Protein AF-A0AAW2UDX7-F1 (afdb_monomer_lite)

Sequence (315 aa):
MICSTVLNIYHFLRRQPTFIIELYVNYDSDPTFRNVFEETGKLLCKYAFPTGGISTSIQVQAFEGLSIIFHYIADNIDKEDDSSPSGPYPVEITGYRPFWEEKPKEDDMEAWVDYLRIRKVQKRKILIAGNHFNRDEKKGLEYLKISQLISEPPNPQAYAYFFRYTPKLDKTVIGNYLGDPDAFHLQVLKEFTETFEFAGMVLDTALRTFLETFRLPGESQKIQRILEAFSDRFYDQQSSDIFVSKDAVMILCYSIIMLNTDQHNPQVKKKMTEEDFIKNNRSINGGNDLPRSTCPSFSSPLQPMRSALINLVQQ

Radius of gyration: 24.63 Å; chains: 1; bounding box: 67×40×69 Å

InterPro domains:
  IPR000904 Sec7 domain [PF01369] (122-293)
  IPR000904 Sec7 domain [PS50190] (115-292)
  IPR000904 Sec7 domain [SM00222] (119-297)
  IPR000904 Sec7 domain [cd00171] (122-292)
  IPR023394 Sec7, C-terminal domain superfamily [G3DSA:1.10.1000.11] (198-298)
  IPR035999 Sec7 domain superfamily [SSF48425] (122-293)

Organism: NCBI:txid2727402

Structure (mmCIF, N/CA/C/O backbone):
data_AF-A0AAW2UDX7-F1
#
_entry.id   AF-A0AAW2UDX7-F1
#
loop_
_atom_site.group_PDB
_atom_site.id
_atom_site.type_symbol
_atom_site.label_atom_id
_atom_site.label_alt_id
_atom_site.label_comp_id
_atom_site.label_asym_id
_atom_site.label_entity_id
_atom_site.label_seq_id
_atom_site.pdbx_PDB_ins_code
_atom_site.Cartn_x
_atom_site.Cartn_y
_atom_site.Cartn_z
_atom_site.occupancy
_atom_site.B_iso_or_equiv
_atom_site.auth_seq_id
_atom_site.auth_comp_id
_atom_site.auth_asym_id
_atom_site.auth_atom_id
_atom_site.pdbx_PDB_model_num
ATOM 1 N N . MET A 1 1 ? 27.834 2.515 8.852 1.00 52.94 1 MET A N 1
ATOM 2 C CA . MET A 1 1 ? 26.751 1.929 8.028 1.00 52.94 1 MET A CA 1
ATOM 3 C C . MET A 1 1 ? 27.129 1.882 6.544 1.00 52.94 1 MET A C 1
ATOM 5 O O . MET A 1 1 ? 27.179 0.791 6.003 1.00 52.94 1 MET A O 1
ATOM 9 N N . ILE A 1 2 ? 27.516 3.008 5.923 1.00 53.81 2 ILE A N 1
ATOM 10 C CA . ILE A 1 2 ? 27.863 3.097 4.483 1.00 53.81 2 ILE A CA 1
ATOM 11 C C . ILE A 1 2 ? 29.027 2.169 4.071 1.00 53.81 2 ILE A C 1
ATOM 13 O O . ILE A 1 2 ? 28.910 1.470 3.069 1.00 53.81 2 ILE A O 1
ATOM 17 N N . CYS A 1 3 ? 30.103 2.078 4.868 1.00 55.16 3 CYS A N 1
ATOM 18 C CA . CYS A 1 3 ? 31.223 1.165 4.580 1.00 55.16 3 CYS A CA 1
ATOM 19 C C . CYS A 1 3 ? 30.785 -0.300 4.510 1.00 55.16 3 CYS A C 1
ATOM 21 O O . CYS A 1 3 ? 31.217 -1.022 3.626 1.00 55.16 3 CYS A O 1
ATOM 23 N N . SER A 1 4 ? 29.900 -0.733 5.414 1.00 60.94 4 SER A N 1
ATOM 24 C CA . SER A 1 4 ? 29.408 -2.115 5.432 1.00 60.94 4 SER A CA 1
ATOM 25 C C . SER A 1 4 ? 28.519 -2.412 4.225 1.00 60.94 4 SER A C 1
ATOM 27 O O . SER A 1 4 ? 28.564 -3.518 3.708 1.00 60.94 4 SER A O 1
ATOM 29 N N . THR A 1 5 ? 27.756 -1.432 3.732 1.00 65.19 5 THR A N 1
ATOM 30 C CA . THR A 1 5 ? 26.890 -1.615 2.558 1.00 65.19 5 THR A CA 1
ATOM 31 C C . THR A 1 5 ? 27.705 -1.791 1.278 1.00 65.19 5 THR A C 1
ATOM 33 O O . THR A 1 5 ? 27.489 -2.761 0.560 1.00 65.19 5 THR A O 1
ATOM 36 N N . VAL A 1 6 ? 28.680 -0.911 1.023 1.00 62.12 6 VAL A N 1
ATOM 37 C CA . VAL A 1 6 ? 29.561 -1.004 -0.159 1.00 62.12 6 VAL A CA 1
ATOM 38 C C . VAL A 1 6 ? 30.399 -2.286 -0.122 1.00 62.12 6 VAL A C 1
ATOM 40 O O . VAL A 1 6 ? 30.515 -2.975 -1.132 1.00 62.12 6 VAL A O 1
ATOM 43 N N . LEU A 1 7 ? 30.909 -2.653 1.058 1.00 64.38 7 LEU A N 1
ATOM 44 C CA . LEU A 1 7 ? 31.714 -3.858 1.259 1.00 64.38 7 LEU A CA 1
ATOM 45 C C . LEU A 1 7 ? 30.888 -5.139 1.055 1.00 64.38 7 LEU A C 1
ATOM 47 O O . LEU A 1 7 ? 31.337 -6.057 0.373 1.00 64.38 7 LEU A O 1
ATOM 51 N N . ASN A 1 8 ? 29.650 -5.181 1.559 1.00 68.44 8 ASN A N 1
ATOM 52 C CA . ASN A 1 8 ? 28.739 -6.304 1.326 1.00 68.44 8 ASN A CA 1
ATOM 53 C C . ASN A 1 8 ? 28.387 -6.441 -0.161 1.00 68.44 8 ASN A C 1
ATOM 55 O O . ASN A 1 8 ? 28.483 -7.539 -0.700 1.00 68.44 8 ASN A O 1
ATOM 59 N N . ILE A 1 9 ? 28.038 -5.338 -0.833 1.00 68.88 9 ILE A N 1
ATOM 60 C CA . ILE A 1 9 ? 27.716 -5.326 -2.269 1.0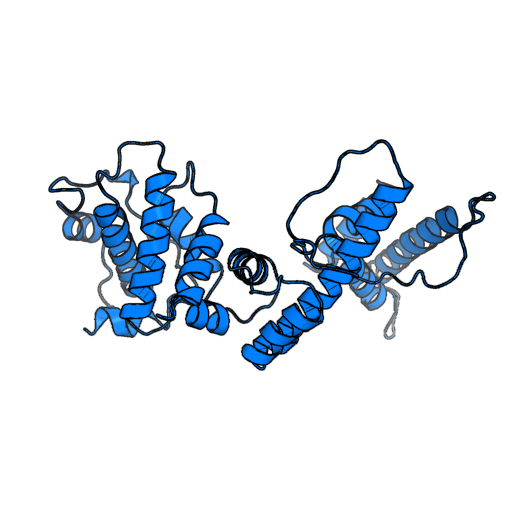0 68.88 9 ILE A CA 1
ATOM 61 C C . ILE A 1 9 ? 28.886 -5.877 -3.089 1.00 68.88 9 ILE A C 1
ATOM 63 O O . ILE A 1 9 ? 28.694 -6.798 -3.876 1.00 68.88 9 ILE A O 1
ATOM 67 N N . TYR A 1 10 ? 30.102 -5.377 -2.859 1.00 67.25 10 TYR A N 1
ATOM 68 C CA . TYR A 1 10 ? 31.308 -5.868 -3.528 1.00 67.25 10 TYR A CA 1
ATOM 69 C C . TYR A 1 10 ? 31.512 -7.380 -3.330 1.00 67.25 10 TYR A C 1
ATOM 71 O O . TYR A 1 10 ? 31.767 -8.114 -4.286 1.00 67.25 10 TYR A O 1
ATOM 79 N N . HIS A 1 11 ? 31.356 -7.873 -2.098 1.00 72.00 11 HIS A N 1
ATOM 80 C CA . HIS A 1 11 ? 31.508 -9.299 -1.812 1.00 72.00 11 HIS A CA 1
ATOM 81 C C . HIS A 1 11 ? 30.455 -10.175 -2.500 1.00 72.00 11 HIS A C 1
ATOM 83 O O . HIS A 1 11 ? 30.795 -11.283 -2.918 1.00 72.00 11 HIS A O 1
ATOM 89 N N . PHE A 1 12 ? 29.210 -9.706 -2.629 1.00 72.81 12 PHE A N 1
ATOM 90 C CA . PHE A 1 12 ? 28.167 -10.419 -3.373 1.00 72.81 12 PHE A CA 1
ATOM 91 C C . PHE A 1 12 ? 28.456 -10.434 -4.876 1.00 72.81 12 PHE A C 1
ATOM 93 O O . PHE A 1 12 ? 28.450 -11.510 -5.472 1.00 72.81 12 PHE A O 1
ATOM 100 N N . LEU A 1 13 ? 28.819 -9.281 -5.452 1.00 71.81 13 LEU A N 1
ATOM 101 C CA . LEU A 1 13 ? 29.177 -9.149 -6.870 1.00 71.81 13 LEU A CA 1
ATOM 102 C C . LEU A 1 13 ? 30.311 -10.089 -7.281 1.00 71.81 13 LEU A C 1
ATOM 104 O O . LEU A 1 13 ? 30.268 -10.697 -8.342 1.00 71.81 13 LEU A O 1
ATOM 108 N N . ARG A 1 14 ? 31.317 -10.246 -6.418 1.00 69.25 14 ARG A N 1
ATOM 109 C CA . ARG A 1 14 ? 32.460 -11.123 -6.684 1.00 69.25 14 ARG A CA 1
ATOM 110 C C . ARG A 1 14 ? 32.124 -12.615 -6.583 1.00 69.25 14 ARG A C 1
ATOM 112 O O . ARG A 1 14 ? 32.817 -13.436 -7.175 1.00 69.25 14 ARG A O 1
ATOM 119 N N . ARG A 1 15 ? 31.128 -12.990 -5.777 1.00 75.88 15 ARG A N 1
ATOM 120 C CA . ARG A 1 15 ? 30.818 -14.398 -5.474 1.00 75.88 15 ARG A CA 1
ATOM 121 C C . ARG A 1 15 ? 29.824 -15.033 -6.435 1.00 75.88 15 ARG A C 1
ATOM 123 O O . ARG A 1 15 ? 29.833 -16.253 -6.549 1.00 75.88 15 ARG A O 1
ATOM 130 N N . GLN A 1 16 ? 28.960 -14.241 -7.059 1.00 76.88 16 GLN A N 1
ATOM 131 C CA . GLN A 1 16 ? 27.833 -14.732 -7.847 1.00 76.88 16 GLN A CA 1
ATOM 132 C C . GLN A 1 16 ? 27.778 -13.984 -9.188 1.00 76.88 16 GLN A C 1
ATOM 134 O O . GLN A 1 16 ? 27.303 -12.850 -9.223 1.00 76.88 16 GLN A O 1
ATOM 139 N N . PRO A 1 17 ? 28.257 -14.588 -10.292 1.00 67.69 17 PRO A N 1
ATOM 140 C CA . PRO A 1 17 ? 28.295 -13.934 -11.601 1.00 67.69 17 PRO A CA 1
ATOM 141 C C . PRO A 1 17 ? 26.913 -13.478 -12.095 1.00 67.69 17 PRO A C 1
ATOM 143 O O . PRO A 1 17 ? 26.789 -12.400 -12.661 1.00 67.69 17 PRO A O 1
ATOM 146 N N . THR A 1 18 ? 25.853 -14.245 -11.820 1.00 79.12 18 THR A N 1
ATOM 147 C CA . THR A 1 18 ? 24.473 -13.934 -12.244 1.00 79.12 18 THR A CA 1
ATOM 148 C C . THR A 1 18 ? 23.794 -12.856 -11.404 1.00 79.12 18 THR A C 1
ATOM 150 O O . THR A 1 18 ? 22.750 -12.338 -11.802 1.00 79.12 18 THR A O 1
ATOM 153 N N . PHE A 1 19 ? 24.388 -12.463 -10.273 1.00 83.25 19 PHE A N 1
ATOM 154 C CA . PHE A 1 19 ? 23.768 -11.567 -9.297 1.00 83.25 19 PHE A CA 1
ATOM 155 C C . PHE A 1 19 ? 23.340 -10.226 -9.901 1.00 83.25 19 PHE A C 1
ATOM 157 O O . PHE A 1 19 ? 22.298 -9.687 -9.542 1.00 83.25 19 PHE A O 1
ATOM 164 N N . ILE A 1 20 ? 24.107 -9.691 -10.857 1.00 81.56 20 ILE A N 1
ATOM 165 C CA . ILE A 1 20 ? 23.758 -8.440 -11.541 1.00 81.56 20 ILE A CA 1
ATOM 166 C C . ILE A 1 20 ? 22.479 -8.565 -12.370 1.00 81.56 20 ILE A C 1
ATOM 168 O O . ILE A 1 20 ? 21.626 -7.676 -12.302 1.00 81.56 20 ILE A O 1
ATOM 172 N N . ILE A 1 21 ? 22.315 -9.667 -13.105 1.00 82.81 21 ILE A N 1
ATOM 173 C CA . ILE A 1 21 ? 21.085 -9.923 -13.862 1.00 82.81 21 ILE A CA 1
ATOM 174 C C . ILE A 1 21 ? 19.930 -10.166 -12.901 1.00 82.81 21 ILE A C 1
ATOM 176 O O . ILE A 1 21 ? 18.870 -9.582 -13.082 1.00 82.81 21 ILE A O 1
ATOM 180 N N . GLU A 1 22 ? 20.131 -10.955 -11.848 1.00 84.88 22 GLU A N 1
ATOM 181 C CA . GLU A 1 22 ? 19.091 -11.230 -10.854 1.00 84.88 22 GLU A CA 1
ATOM 182 C C . GLU A 1 22 ? 18.599 -9.953 -10.163 1.00 84.88 22 GLU A C 1
ATOM 184 O O . GLU A 1 22 ? 17.394 -9.778 -9.991 1.00 84.88 22 GLU A O 1
ATOM 189 N N . LEU A 1 23 ? 19.499 -9.021 -9.824 1.00 87.31 23 LEU A N 1
ATOM 190 C CA . LEU A 1 23 ? 19.109 -7.709 -9.309 1.00 87.31 23 LEU A CA 1
ATOM 191 C C . LEU A 1 23 ? 18.269 -6.933 -10.330 1.00 87.31 23 LEU A C 1
ATOM 193 O O . LEU A 1 23 ? 17.244 -6.346 -9.977 1.00 87.31 23 LEU A O 1
ATOM 197 N N . TYR A 1 24 ? 18.679 -6.933 -11.598 1.00 88.19 24 TYR A N 1
ATOM 198 C CA . TYR A 1 24 ? 17.959 -6.205 -12.636 1.00 88.19 24 TYR A CA 1
ATOM 199 C C . TYR A 1 24 ? 16.566 -6.796 -12.918 1.00 88.19 24 TYR A C 1
ATOM 201 O O . TYR A 1 24 ? 15.574 -6.070 -13.014 1.00 88.19 24 TYR A O 1
ATOM 209 N N . VAL A 1 25 ? 16.489 -8.117 -13.045 1.00 87.75 25 VAL A N 1
ATOM 210 C CA . VAL A 1 25 ? 15.278 -8.873 -13.378 1.00 87.75 25 VAL A CA 1
ATOM 211 C C . VAL A 1 25 ? 14.287 -8.836 -12.218 1.00 87.75 25 VAL A C 1
ATOM 213 O O . VAL A 1 25 ? 13.139 -8.444 -12.411 1.00 87.75 25 VAL A O 1
ATOM 216 N N . ASN A 1 26 ? 14.735 -9.174 -11.007 1.00 86.00 26 ASN A N 1
ATOM 217 C CA . ASN A 1 26 ? 13.840 -9.370 -9.864 1.00 86.00 26 ASN A CA 1
ATOM 218 C C . ASN A 1 26 ? 13.486 -8.067 -9.134 1.00 86.00 26 ASN A C 1
ATOM 220 O O . ASN A 1 26 ? 12.483 -8.023 -8.429 1.00 86.00 26 ASN A O 1
ATOM 224 N N . TYR A 1 27 ? 14.282 -7.000 -9.287 1.00 88.31 27 TYR A N 1
ATOM 225 C CA . TYR A 1 27 ? 14.027 -5.726 -8.605 1.00 88.31 27 TYR A CA 1
ATOM 226 C C . TYR A 1 27 ? 13.796 -4.575 -9.578 1.00 88.31 27 TYR A C 1
ATOM 228 O O . TYR A 1 27 ? 12.763 -3.914 -9.517 1.00 88.31 27 TYR A O 1
ATOM 236 N N . ASP A 1 28 ? 14.728 -4.301 -10.490 1.00 89.25 28 ASP A N 1
ATOM 237 C CA . ASP A 1 28 ? 14.663 -3.102 -11.339 1.00 89.25 28 ASP A CA 1
ATOM 238 C C . ASP A 1 28 ? 13.607 -3.173 -12.436 1.00 89.25 28 ASP A C 1
ATOM 240 O O . ASP A 1 28 ? 13.115 -2.122 -12.860 1.00 89.25 28 ASP A O 1
ATOM 244 N N . SER A 1 29 ? 13.279 -4.379 -12.885 1.00 88.62 29 SER A N 1
ATOM 245 C CA . SER A 1 29 ? 12.209 -4.642 -13.845 1.00 88.62 29 SER A CA 1
ATOM 246 C C . SER A 1 29 ? 10.871 -4.847 -13.147 1.00 88.62 29 SER A C 1
ATOM 248 O O . SER A 1 29 ? 9.839 -4.641 -13.768 1.00 88.62 29 SER A O 1
ATOM 250 N N . ASP A 1 30 ? 10.857 -5.171 -11.854 1.00 86.56 30 ASP A N 1
ATOM 251 C CA . ASP A 1 30 ? 9.622 -5.332 -11.099 1.00 86.56 30 ASP A CA 1
ATOM 252 C C . ASP A 1 30 ? 9.010 -3.972 -10.694 1.00 86.56 30 ASP A C 1
ATOM 254 O O . ASP A 1 30 ? 9.683 -3.179 -10.022 1.00 86.56 30 ASP A O 1
ATOM 258 N N . PRO A 1 31 ? 7.752 -3.665 -11.071 1.00 82.56 31 PRO A N 1
ATOM 259 C CA . PRO A 1 31 ? 7.102 -2.398 -10.736 1.00 82.56 31 PRO A CA 1
ATOM 260 C C . PRO A 1 31 ? 6.887 -2.137 -9.239 1.00 82.56 31 PRO A C 1
ATOM 262 O O . PRO A 1 31 ? 6.736 -0.979 -8.851 1.00 82.56 31 PRO A O 1
ATOM 265 N N . THR A 1 32 ? 6.880 -3.181 -8.408 1.00 79.94 32 THR A N 1
ATOM 266 C CA . THR A 1 32 ? 6.592 -3.114 -6.966 1.00 79.94 32 THR A CA 1
ATOM 267 C C . THR A 1 32 ? 7.838 -2.912 -6.105 1.00 79.94 32 THR A C 1
ATOM 269 O O . THR A 1 32 ? 7.755 -2.420 -4.976 1.00 79.94 32 THR A O 1
ATOM 272 N N . PHE A 1 33 ? 9.019 -3.227 -6.642 1.00 83.38 33 PHE A N 1
ATOM 273 C CA . PHE A 1 33 ? 10.290 -3.090 -5.936 1.00 83.38 33 PHE A CA 1
ATOM 274 C C . PHE A 1 33 ? 11.046 -1.813 -6.319 1.00 83.38 33 PHE A C 1
ATOM 276 O O . PHE A 1 33 ? 10.797 -1.156 -7.329 1.00 83.38 33 PHE A O 1
ATOM 283 N N . ARG A 1 34 ? 12.027 -1.424 -5.499 1.00 83.25 34 ARG A N 1
ATOM 284 C CA . ARG A 1 34 ? 12.942 -0.314 -5.824 1.00 83.25 34 ARG A CA 1
ATOM 285 C C . ARG A 1 34 ? 13.968 -0.750 -6.873 1.00 83.25 34 ARG A C 1
ATOM 287 O O . ARG A 1 34 ? 14.217 -1.937 -7.027 1.00 83.25 34 ARG A O 1
ATOM 294 N N . ASN A 1 35 ? 14.582 0.211 -7.564 1.00 87.88 35 ASN A N 1
ATOM 295 C CA . ASN A 1 35 ? 15.657 -0.066 -8.522 1.00 87.88 35 ASN A CA 1
ATOM 296 C C . ASN A 1 35 ? 16.979 -0.370 -7.793 1.00 87.88 35 ASN A C 1
ATOM 298 O O . ASN A 1 35 ? 17.836 0.500 -7.661 1.00 87.88 35 ASN A O 1
ATOM 302 N N . VAL A 1 36 ? 17.119 -1.572 -7.238 1.00 88.75 36 VAL A N 1
ATOM 303 C CA . VAL A 1 36 ? 18.306 -1.984 -6.480 1.00 88.75 36 VAL A CA 1
ATOM 304 C C . VAL A 1 36 ? 19.571 -1.960 -7.344 1.00 88.75 36 VAL A C 1
ATOM 306 O O . VAL A 1 36 ? 20.598 -1.475 -6.869 1.00 88.75 36 VAL A O 1
ATOM 309 N N . PHE A 1 37 ? 19.514 -2.420 -8.596 1.00 89.12 37 PHE A N 1
ATOM 310 C CA . PHE A 1 37 ? 20.653 -2.401 -9.516 1.00 89.12 37 PHE A CA 1
ATOM 311 C C . PHE A 1 37 ? 21.072 -0.963 -9.854 1.00 89.12 37 PHE A C 1
ATOM 313 O O . PHE A 1 37 ? 22.228 -0.603 -9.622 1.00 89.12 37 PHE A O 1
ATOM 320 N N . GLU A 1 38 ? 20.151 -0.105 -10.314 1.00 88.69 38 GLU A N 1
ATOM 321 C CA . GLU A 1 38 ? 20.486 1.296 -10.627 1.00 88.69 38 GLU A CA 1
ATOM 322 C C . GLU A 1 38 ? 20.998 2.065 -9.401 1.00 88.69 38 GLU A C 1
ATOM 324 O O . GLU A 1 38 ? 21.961 2.824 -9.507 1.00 88.69 38 GLU A O 1
ATOM 329 N N . GLU A 1 39 ? 20.371 1.902 -8.232 1.00 88.81 39 GLU A N 1
ATOM 330 C CA . GLU A 1 39 ? 20.799 2.592 -7.010 1.00 88.81 39 GLU A CA 1
ATOM 331 C C . GLU A 1 39 ? 22.165 2.088 -6.529 1.00 88.81 39 GLU A C 1
ATOM 333 O O . GLU A 1 39 ? 22.990 2.890 -6.091 1.00 88.81 39 GLU A O 1
ATOM 338 N N . THR A 1 40 ? 22.445 0.791 -6.682 1.00 87.00 40 THR A N 1
ATOM 339 C CA . THR A 1 40 ? 23.771 0.217 -6.416 1.00 87.00 40 THR A CA 1
ATOM 340 C C . THR A 1 40 ? 24.820 0.802 -7.356 1.00 87.00 40 THR A C 1
ATOM 342 O O . THR A 1 40 ? 25.856 1.271 -6.887 1.00 87.00 40 THR A O 1
ATOM 345 N N . GLY A 1 41 ? 24.540 0.856 -8.662 1.00 87.88 41 GLY A N 1
ATOM 346 C CA . GLY A 1 41 ? 25.429 1.467 -9.651 1.00 87.88 41 GLY A CA 1
ATOM 347 C C . GLY A 1 41 ? 25.716 2.936 -9.335 1.00 87.88 41 GLY A C 1
ATOM 348 O O . GLY A 1 41 ? 26.875 3.335 -9.253 1.00 87.88 41 GLY A O 1
ATOM 349 N N . LYS A 1 42 ? 24.679 3.733 -9.041 1.00 89.00 42 LYS A N 1
ATOM 350 C CA . LYS A 1 42 ? 24.829 5.141 -8.625 1.00 89.00 42 LYS A CA 1
ATOM 351 C C . LYS A 1 42 ? 25.682 5.283 -7.367 1.00 89.00 42 LYS A C 1
ATOM 353 O O . LYS A 1 42 ? 26.504 6.196 -7.290 1.00 89.00 42 LYS A O 1
ATOM 358 N N . LEU A 1 43 ? 25.485 4.406 -6.381 1.00 87.44 43 LEU A N 1
ATOM 359 C CA . LEU A 1 43 ? 26.253 4.412 -5.139 1.00 87.44 43 LEU A CA 1
ATOM 360 C C . LEU A 1 43 ? 27.730 4.118 -5.416 1.00 87.44 43 LEU A C 1
ATOM 362 O O . LEU A 1 43 ? 28.592 4.881 -4.985 1.00 87.44 43 LEU A O 1
ATOM 366 N N . LEU A 1 44 ? 28.018 3.060 -6.175 1.00 87.69 44 LEU A N 1
ATOM 367 C CA . LEU A 1 44 ? 29.376 2.693 -6.565 1.00 87.69 44 LEU A CA 1
ATOM 368 C C . LEU A 1 44 ? 30.043 3.816 -7.374 1.00 87.69 44 LEU A C 1
ATOM 370 O O . LEU A 1 44 ? 31.143 4.229 -7.022 1.00 87.69 44 LEU A O 1
ATOM 374 N N . CYS A 1 45 ? 29.357 4.404 -8.363 1.00 89.12 45 CYS A N 1
ATOM 375 C CA . CYS A 1 45 ? 29.843 5.571 -9.108 1.00 89.12 45 CYS A CA 1
ATOM 376 C C . CYS A 1 45 ? 30.179 6.738 -8.181 1.00 89.12 45 CYS A C 1
ATOM 378 O O . CYS A 1 45 ? 31.262 7.305 -8.273 1.00 89.12 45 CYS A O 1
ATOM 380 N N . LYS A 1 46 ? 29.284 7.078 -7.249 1.00 87.25 46 LYS A N 1
ATOM 381 C CA . LYS A 1 46 ? 29.494 8.180 -6.303 1.00 87.25 46 LYS A CA 1
ATOM 382 C C . LYS A 1 46 ? 30.741 7.985 -5.435 1.00 87.25 46 LYS A C 1
ATOM 384 O O . LYS A 1 46 ? 31.385 8.973 -5.095 1.00 87.25 46 LYS A O 1
ATOM 389 N N . TYR A 1 47 ? 31.060 6.747 -5.057 1.00 85.94 47 TYR A N 1
ATOM 390 C CA . TYR A 1 47 ? 32.186 6.445 -4.169 1.00 85.94 47 TYR A CA 1
ATOM 391 C C . TYR A 1 47 ? 33.467 6.023 -4.889 1.00 85.94 47 TYR A C 1
ATOM 393 O O . TYR A 1 47 ? 34.511 6.027 -4.250 1.00 85.94 47 TYR A O 1
ATOM 401 N N . ALA A 1 48 ? 33.424 5.690 -6.179 1.00 85.81 48 ALA A N 1
ATOM 402 C CA . ALA A 1 48 ? 34.606 5.289 -6.939 1.00 85.81 48 ALA A CA 1
ATOM 403 C C . ALA A 1 48 ? 35.531 6.469 -7.287 1.00 85.81 48 ALA A C 1
ATOM 405 O O . ALA A 1 48 ? 36.734 6.274 -7.436 1.00 85.81 48 ALA A O 1
ATOM 406 N N . PHE A 1 49 ? 35.002 7.695 -7.396 1.00 79.88 49 PHE A N 1
ATOM 407 C CA . PHE A 1 49 ? 35.811 8.864 -7.754 1.00 79.88 49 PHE A CA 1
ATOM 408 C C . PHE A 1 49 ? 36.459 9.520 -6.520 1.00 79.88 49 PHE A C 1
ATOM 410 O O . PHE A 1 49 ? 35.753 9.906 -5.582 1.00 79.88 49 PHE A O 1
ATOM 417 N N . PRO A 1 50 ? 37.792 9.706 -6.500 1.00 69.19 50 PRO A N 1
ATOM 418 C CA . PRO A 1 50 ? 38.459 10.421 -5.422 1.00 69.19 50 PRO A CA 1
ATOM 419 C C . PRO A 1 50 ? 38.249 11.934 -5.553 1.00 69.19 50 PRO A C 1
ATOM 421 O O . PRO A 1 50 ? 38.690 12.553 -6.515 1.00 69.19 50 PRO A O 1
ATOM 424 N N . THR A 1 51 ? 37.638 12.569 -4.550 1.00 66.31 51 THR A N 1
ATOM 425 C CA . THR A 1 51 ? 37.487 14.038 -4.465 1.00 66.31 51 THR A CA 1
ATOM 426 C C . THR A 1 51 ? 38.749 14.754 -3.945 1.00 66.31 51 THR A C 1
ATOM 428 O O . THR A 1 51 ? 38.661 15.850 -3.401 1.00 66.31 51 THR A O 1
ATOM 431 N N . GLY A 1 52 ? 39.927 14.141 -4.118 1.00 61.38 52 GLY A N 1
ATOM 432 C CA . GLY A 1 52 ? 41.228 14.614 -3.626 1.00 61.38 52 GLY A CA 1
ATOM 433 C C . GLY A 1 52 ? 41.729 13.842 -2.396 1.00 61.38 52 GLY A C 1
ATOM 434 O O . GLY A 1 52 ? 40.964 13.565 -1.475 1.00 61.38 52 GLY A O 1
ATOM 435 N N . GLY A 1 53 ? 43.022 13.487 -2.389 1.00 68.31 53 GLY A N 1
ATOM 436 C CA . GLY A 1 53 ? 43.682 12.706 -1.329 1.00 68.31 53 GLY A CA 1
ATOM 437 C C . GLY A 1 53 ? 44.055 11.270 -1.733 1.00 68.31 53 GLY A C 1
ATOM 438 O O . GLY A 1 53 ? 43.869 10.863 -2.878 1.00 68.31 53 GLY A O 1
ATOM 439 N N . ILE A 1 54 ? 44.611 10.505 -0.783 1.00 69.44 54 ILE A N 1
ATOM 440 C CA . ILE A 1 54 ? 44.933 9.075 -0.947 1.00 69.44 54 ILE A CA 1
ATOM 441 C C . ILE A 1 54 ? 43.625 8.287 -1.081 1.00 69.44 54 ILE A C 1
ATOM 443 O O . ILE A 1 54 ? 42.689 8.511 -0.312 1.00 69.44 54 ILE A O 1
ATOM 447 N N . SER A 1 55 ? 43.571 7.354 -2.036 1.00 71.06 55 SER A N 1
ATOM 448 C CA . SER A 1 55 ? 42.396 6.502 -2.231 1.00 71.06 55 SER A CA 1
ATOM 449 C C . SER A 1 55 ? 42.110 5.679 -0.976 1.00 71.06 55 SER A C 1
ATOM 451 O O . SER A 1 55 ? 42.938 4.897 -0.513 1.00 71.06 55 SER A O 1
ATOM 453 N N . THR A 1 56 ? 40.922 5.863 -0.418 1.00 81.88 56 THR A N 1
ATOM 454 C CA . THR A 1 56 ? 40.412 5.068 0.698 1.00 81.88 56 THR A CA 1
ATOM 455 C C . THR A 1 56 ? 40.106 3.642 0.239 1.00 81.88 56 THR A C 1
ATOM 457 O O . THR A 1 56 ? 39.789 3.406 -0.928 1.00 81.88 56 THR A O 1
ATOM 460 N N . SER A 1 57 ? 40.119 2.681 1.166 1.00 81.75 57 SER A N 1
ATOM 461 C CA . SER A 1 57 ? 39.708 1.297 0.879 1.00 81.75 57 SER A CA 1
ATOM 462 C C . SER A 1 57 ? 38.305 1.209 0.263 1.00 81.75 57 SER A C 1
ATOM 464 O O . SER A 1 57 ? 38.061 0.365 -0.591 1.00 81.75 57 SER A O 1
ATOM 466 N N . ILE A 1 58 ? 37.404 2.120 0.639 1.00 81.50 58 ILE A N 1
ATOM 467 C CA . ILE A 1 58 ? 36.038 2.217 0.109 1.00 81.50 58 ILE A CA 1
ATOM 468 C C . ILE A 1 58 ? 36.044 2.627 -1.366 1.00 81.50 58 ILE A C 1
ATOM 470 O O . ILE A 1 58 ? 35.278 2.073 -2.144 1.00 81.50 58 ILE A O 1
ATOM 474 N N . GLN A 1 59 ? 36.894 3.583 -1.754 1.00 85.50 59 GLN A N 1
ATOM 475 C CA . GLN A 1 59 ? 37.021 4.019 -3.149 1.00 85.50 59 GLN A CA 1
ATOM 476 C C . GLN A 1 59 ? 37.541 2.890 -4.033 1.00 85.50 59 GLN A C 1
ATOM 478 O O . GLN A 1 59 ? 36.971 2.635 -5.090 1.00 85.50 59 GLN A O 1
ATOM 483 N N . VAL A 1 60 ? 38.567 2.175 -3.561 1.00 84.56 60 VAL A N 1
ATOM 484 C CA . VAL A 1 60 ? 39.115 1.010 -4.268 1.00 84.56 60 VAL A CA 1
ATOM 485 C C . VAL A 1 60 ? 38.036 -0.060 -4.443 1.00 84.56 60 VAL A C 1
ATOM 487 O O . VAL A 1 60 ? 37.786 -0.497 -5.559 1.00 84.56 60 VAL A O 1
ATOM 490 N N . GLN A 1 61 ? 37.317 -0.412 -3.376 1.00 84.44 61 GLN A N 1
ATOM 491 C CA . GLN A 1 61 ? 36.236 -1.403 -3.438 1.00 84.44 61 GLN A CA 1
ATOM 492 C C . GLN A 1 61 ? 35.062 -0.964 -4.321 1.00 84.44 61 GLN A C 1
ATOM 494 O O . GLN A 1 61 ? 34.486 -1.786 -5.030 1.00 84.44 61 GLN A O 1
ATOM 499 N N . ALA A 1 62 ? 34.697 0.320 -4.298 1.00 86.88 62 ALA A N 1
ATOM 500 C CA . ALA A 1 62 ? 33.647 0.855 -5.156 1.00 86.88 62 ALA A CA 1
ATOM 501 C C . ALA A 1 62 ? 34.053 0.791 -6.636 1.00 86.88 62 ALA A C 1
ATOM 503 O O . ALA A 1 62 ? 33.252 0.374 -7.471 1.00 86.88 62 ALA A O 1
ATOM 504 N N . PHE A 1 63 ? 35.303 1.143 -6.948 1.00 88.06 63 PHE A N 1
ATOM 505 C CA . PHE A 1 63 ? 35.859 1.037 -8.294 1.00 88.06 63 PHE A CA 1
ATOM 506 C C . PHE A 1 63 ? 35.940 -0.418 -8.768 1.00 88.06 63 PHE A C 1
ATOM 508 O O . PHE A 1 63 ? 35.510 -0.719 -9.878 1.00 88.06 63 PHE A O 1
ATOM 515 N N . GLU A 1 64 ? 36.412 -1.339 -7.925 1.00 86.00 64 GLU A N 1
ATOM 516 C CA . GLU A 1 64 ? 36.414 -2.770 -8.247 1.00 86.00 64 GLU A CA 1
ATOM 517 C C . GLU A 1 64 ? 34.992 -3.301 -8.475 1.00 86.00 64 GLU A C 1
ATOM 519 O O . GLU A 1 64 ? 34.765 -4.054 -9.418 1.00 86.00 64 GLU A O 1
ATOM 524 N N . GLY A 1 65 ? 34.015 -2.872 -7.669 1.00 86.75 65 GLY A N 1
ATOM 525 C CA . GLY A 1 65 ? 32.604 -3.210 -7.867 1.00 86.75 65 GLY A CA 1
ATOM 526 C C . GLY A 1 65 ? 32.062 -2.736 -9.219 1.00 86.75 65 GLY A C 1
ATOM 527 O O . GLY A 1 65 ? 31.413 -3.512 -9.916 1.00 86.75 65 GLY A O 1
ATOM 528 N N . LEU A 1 66 ? 32.365 -1.496 -9.628 1.00 88.38 66 LEU A N 1
ATOM 529 C CA . LEU A 1 66 ? 32.021 -0.998 -10.970 1.00 88.38 66 LEU A CA 1
ATOM 530 C C . LEU A 1 66 ? 32.716 -1.796 -12.066 1.00 88.38 66 LEU A C 1
ATOM 532 O O . LEU A 1 66 ? 32.090 -2.133 -13.064 1.00 88.38 66 LEU A O 1
ATOM 536 N N . SER A 1 67 ? 33.997 -2.105 -11.869 1.00 87.31 67 SER A N 1
ATOM 537 C CA . SER A 1 67 ? 34.778 -2.901 -12.805 1.00 87.31 67 SER A CA 1
ATOM 538 C C . SER A 1 67 ? 34.121 -4.263 -13.027 1.00 87.31 67 SER A C 1
ATOM 540 O O . SER A 1 67 ? 33.905 -4.635 -14.174 1.00 87.31 67 SER A O 1
ATOM 542 N N . ILE A 1 68 ? 33.701 -4.960 -11.965 1.00 86.62 68 ILE A N 1
ATOM 543 C CA . ILE A 1 68 ? 32.978 -6.239 -12.072 1.00 86.62 68 ILE A CA 1
ATOM 544 C C . ILE A 1 68 ? 31.694 -6.082 -12.899 1.00 86.62 68 ILE A C 1
ATOM 546 O O . ILE A 1 68 ? 31.437 -6.902 -13.774 1.00 86.62 68 ILE A O 1
ATOM 550 N N . ILE A 1 69 ? 30.912 -5.021 -12.665 1.00 86.94 69 ILE A N 1
ATOM 551 C CA . ILE A 1 69 ? 29.684 -4.753 -13.433 1.00 86.94 69 ILE A CA 1
ATOM 552 C C . ILE A 1 69 ? 30.000 -4.543 -14.918 1.00 86.94 69 ILE A C 1
ATOM 554 O O . ILE A 1 69 ? 29.330 -5.122 -15.769 1.00 86.94 69 ILE A O 1
ATOM 558 N N . PHE A 1 70 ? 31.012 -3.735 -15.239 1.00 86.94 70 PHE A N 1
ATOM 559 C CA . PHE A 1 70 ? 31.375 -3.451 -16.626 1.00 86.94 70 PHE A CA 1
ATOM 560 C C . PHE A 1 70 ? 31.937 -4.669 -17.352 1.00 86.94 70 PHE A C 1
ATOM 562 O O . PHE A 1 70 ? 31.524 -4.915 -18.480 1.00 86.94 70 PHE A O 1
ATOM 569 N N . HIS A 1 71 ? 32.817 -5.443 -16.710 1.00 85.62 71 HIS A N 1
ATOM 570 C CA . HIS A 1 71 ? 33.331 -6.689 -17.283 1.00 85.62 71 HIS A CA 1
ATOM 571 C C . HIS A 1 71 ? 32.188 -7.669 -17.538 1.00 85.62 71 HIS A C 1
ATOM 573 O O . HIS A 1 71 ? 32.063 -8.178 -18.641 1.00 85.62 71 HIS A O 1
ATOM 579 N N . TYR A 1 72 ? 31.282 -7.841 -16.570 1.00 84.25 72 TYR A N 1
ATOM 580 C CA . TYR A 1 72 ? 30.121 -8.707 -16.747 1.00 84.25 72 TYR A CA 1
ATOM 581 C C . TYR A 1 7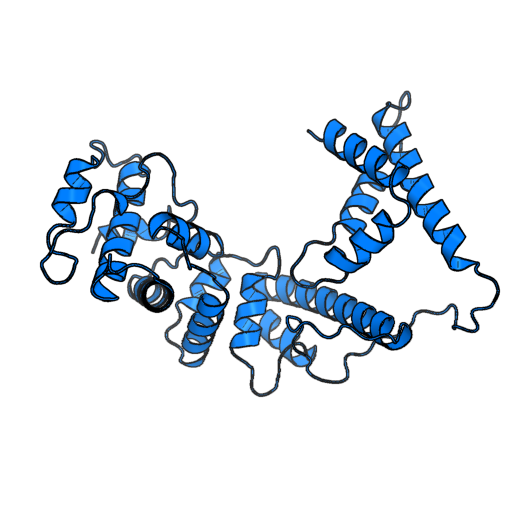2 ? 29.242 -8.289 -17.932 1.00 84.25 72 TYR A C 1
ATOM 583 O O . TYR A 1 72 ? 28.787 -9.136 -18.698 1.00 84.25 72 TYR A O 1
ATOM 591 N N . ILE A 1 73 ? 28.973 -6.989 -18.079 1.00 83.56 73 ILE A N 1
ATOM 592 C CA . ILE A 1 73 ? 28.196 -6.472 -19.208 1.00 83.56 73 ILE A CA 1
ATOM 593 C C . ILE A 1 73 ? 28.946 -6.724 -20.524 1.00 83.56 73 ILE A C 1
ATOM 595 O O . ILE A 1 73 ? 28.340 -7.245 -21.453 1.00 83.56 73 ILE A O 1
ATOM 599 N N . ALA A 1 74 ? 30.243 -6.413 -20.592 1.00 84.19 74 ALA A N 1
ATOM 600 C CA . ALA A 1 74 ? 31.066 -6.624 -21.785 1.00 84.19 74 ALA A CA 1
ATOM 601 C C . ALA A 1 74 ? 31.097 -8.103 -22.212 1.00 84.19 74 ALA A C 1
ATOM 603 O O . ALA A 1 74 ? 30.784 -8.414 -23.358 1.00 84.19 74 ALA A O 1
ATOM 604 N N . ASP A 1 75 ? 31.328 -9.018 -21.266 1.00 82.62 75 ASP A N 1
ATOM 605 C CA . ASP A 1 75 ? 31.363 -10.471 -21.497 1.00 82.62 75 ASP A CA 1
ATOM 606 C C . ASP A 1 75 ? 30.027 -11.043 -22.018 1.00 82.62 75 ASP A C 1
ATOM 608 O O . ASP A 1 75 ? 29.977 -12.159 -22.542 1.00 82.62 75 ASP A O 1
ATOM 612 N N . ASN A 1 76 ? 28.918 -10.316 -21.843 1.00 77.19 76 ASN A N 1
ATOM 613 C CA . ASN A 1 76 ? 27.586 -10.730 -22.287 1.00 77.19 76 ASN A CA 1
ATOM 614 C C . ASN A 1 76 ? 27.051 -9.943 -23.493 1.00 77.19 76 ASN A C 1
ATOM 616 O O . ASN A 1 76 ? 26.024 -10.348 -24.030 1.00 77.19 76 ASN A O 1
ATOM 620 N N . ILE A 1 77 ? 27.711 -8.862 -23.920 1.00 73.75 77 ILE A N 1
ATOM 621 C CA . ILE A 1 77 ? 27.350 -8.114 -25.137 1.00 73.75 77 ILE A CA 1
ATOM 622 C C . ILE A 1 77 ? 27.955 -8.774 -26.386 1.00 73.75 77 ILE A C 1
ATOM 624 O O . ILE A 1 77 ? 27.287 -8.831 -27.413 1.00 73.75 77 ILE A O 1
ATOM 628 N N . ASP A 1 78 ? 29.168 -9.327 -26.291 1.00 58.62 78 ASP A N 1
ATOM 629 C CA . ASP A 1 78 ? 29.949 -9.797 -27.449 1.00 58.62 78 ASP A CA 1
ATOM 630 C C . ASP A 1 78 ? 29.843 -11.315 -27.716 1.00 58.62 78 ASP A C 1
ATOM 632 O O . ASP A 1 78 ? 30.775 -11.936 -28.228 1.00 58.62 78 ASP A O 1
ATOM 636 N N . LYS A 1 79 ? 28.721 -11.965 -27.375 1.00 63.44 79 LYS A N 1
ATOM 637 C CA . LYS A 1 79 ? 28.528 -13.385 -27.727 1.00 63.44 79 LYS A CA 1
ATOM 638 C C . LYS A 1 79 ? 28.206 -13.505 -29.222 1.00 63.44 79 LYS A C 1
ATOM 640 O O . LYS A 1 79 ? 27.080 -13.272 -29.652 1.00 63.44 79 LYS A O 1
ATOM 645 N N . GLU A 1 80 ? 29.247 -13.837 -29.984 1.00 52.66 80 GLU A N 1
ATOM 646 C CA . GLU A 1 80 ? 29.310 -14.035 -31.439 1.00 52.66 80 GLU A CA 1
ATOM 647 C C . GLU A 1 80 ? 28.297 -15.078 -31.958 1.00 52.66 80 GLU A C 1
ATOM 649 O O . GLU A 1 80 ? 28.648 -16.226 -32.197 1.00 52.66 80 GLU A O 1
ATOM 654 N N . ASP A 1 81 ? 27.028 -14.686 -32.087 1.00 56.06 81 ASP A N 1
ATOM 655 C CA . ASP A 1 81 ? 26.066 -15.175 -33.102 1.00 56.06 81 ASP A CA 1
ATOM 656 C C . ASP A 1 81 ? 24.724 -14.406 -33.066 1.00 56.06 81 ASP A C 1
ATOM 658 O O . ASP A 1 81 ? 23.773 -14.735 -33.780 1.00 56.06 81 ASP A O 1
ATOM 662 N N . ASP A 1 82 ? 24.607 -13.366 -32.232 1.00 54.59 82 ASP A N 1
ATOM 663 C CA . ASP A 1 82 ? 23.343 -12.665 -32.046 1.00 54.59 82 ASP A CA 1
ATOM 664 C C . ASP A 1 82 ? 23.091 -11.656 -33.182 1.00 54.59 82 ASP A C 1
ATOM 666 O O . ASP A 1 82 ? 23.620 -10.546 -33.210 1.00 54.59 82 ASP A O 1
ATOM 670 N N . SER A 1 83 ? 22.254 -12.049 -34.145 1.00 55.47 83 SER A N 1
ATOM 671 C CA . SER A 1 83 ? 21.738 -11.175 -35.216 1.00 55.47 83 SER A CA 1
ATOM 672 C C . SER A 1 83 ? 20.808 -10.052 -34.714 1.00 55.47 83 SER A C 1
ATOM 674 O O . SER A 1 83 ? 20.266 -9.278 -35.510 1.00 55.47 83 SER A O 1
ATOM 676 N N . SER A 1 84 ? 20.624 -9.949 -33.394 1.00 57.31 84 SER A N 1
ATOM 677 C CA . SER A 1 84 ? 19.809 -8.933 -32.742 1.00 57.31 84 SER A CA 1
ATOM 678 C C . SER A 1 84 ? 20.347 -7.513 -32.991 1.00 57.31 84 SER A C 1
ATOM 680 O O . SER A 1 84 ? 21.535 -7.242 -32.800 1.00 57.31 84 SER A O 1
ATOM 682 N N . PRO A 1 85 ? 19.491 -6.552 -33.383 1.00 53.53 85 PRO A N 1
ATOM 683 C CA . PRO A 1 85 ? 19.927 -5.196 -33.686 1.00 53.53 85 PRO A CA 1
ATOM 684 C C . PRO A 1 85 ? 20.479 -4.488 -32.440 1.00 53.53 85 PRO A C 1
ATOM 686 O O . PRO A 1 85 ? 19.776 -4.316 -31.447 1.00 53.53 85 PRO A O 1
ATOM 689 N N . SER A 1 86 ? 21.714 -3.984 -32.525 1.00 54.38 86 SER A N 1
ATOM 690 C CA . SER A 1 86 ? 22.445 -3.270 -31.458 1.00 54.38 86 SER A CA 1
ATOM 691 C C . SER A 1 86 ? 21.903 -1.859 -31.136 1.00 54.38 86 SER A C 1
ATOM 693 O O . SER A 1 86 ? 22.598 -1.033 -30.542 1.00 54.38 86 SER A O 1
ATOM 695 N N . GLY A 1 87 ? 20.679 -1.541 -31.570 1.00 55.62 87 GLY A N 1
ATOM 696 C CA . GLY A 1 87 ? 20.026 -0.245 -31.372 1.00 55.62 87 GLY A CA 1
ATOM 697 C C . GLY A 1 87 ? 19.130 -0.204 -30.127 1.00 55.62 87 GLY A C 1
ATOM 698 O O . GLY A 1 87 ? 18.835 -1.241 -29.532 1.00 55.62 87 GLY A O 1
ATOM 699 N N . PRO A 1 88 ? 18.644 0.987 -29.721 1.00 56.66 88 PRO A N 1
ATOM 700 C CA . PRO A 1 88 ? 17.596 1.085 -28.711 1.00 56.66 88 PRO A CA 1
ATOM 701 C C . PRO A 1 88 ? 16.395 0.258 -29.174 1.00 56.66 88 PRO A C 1
ATOM 703 O O . PRO A 1 88 ? 15.870 0.529 -30.248 1.00 56.66 88 PRO A O 1
ATOM 706 N N . TYR A 1 89 ? 15.963 -0.732 -28.392 1.00 63.47 89 TYR A N 1
ATOM 707 C CA . TYR A 1 89 ? 14.744 -1.486 -28.685 1.00 63.47 89 TYR A CA 1
ATOM 708 C C . TYR A 1 89 ? 13.539 -0.658 -28.205 1.00 63.47 89 TYR A C 1
ATOM 710 O O . TYR A 1 89 ? 13.361 -0.513 -26.987 1.00 63.47 89 TYR A O 1
ATOM 718 N N . PRO A 1 90 ? 12.746 -0.038 -29.102 1.00 65.06 90 PRO A N 1
ATOM 719 C CA . PRO A 1 90 ? 11.605 0.763 -28.691 1.00 65.06 90 PRO A CA 1
ATOM 720 C C . PRO A 1 90 ? 10.503 -0.177 -28.205 1.00 65.06 90 PRO A C 1
ATOM 722 O O . PRO A 1 90 ? 9.905 -0.922 -28.972 1.00 65.06 90 PRO A O 1
ATOM 725 N N . VAL A 1 91 ? 10.250 -0.154 -26.902 1.00 77.25 91 VAL A N 1
ATOM 726 C CA . VAL A 1 91 ? 9.177 -0.934 -26.283 1.00 77.25 91 VAL A CA 1
ATOM 727 C C . VAL A 1 91 ? 7.977 -0.013 -26.128 1.00 77.25 91 VAL A C 1
ATOM 729 O O . VAL A 1 91 ? 7.960 0.863 -25.255 1.00 77.25 91 VAL A O 1
ATOM 732 N N . GLU A 1 92 ? 6.976 -0.202 -26.979 1.00 75.06 92 GLU A N 1
ATOM 733 C CA . GLU A 1 92 ? 5.706 0.507 -26.881 1.00 75.06 92 GLU A CA 1
ATOM 734 C C . GLU A 1 92 ? 4.681 -0.339 -26.128 1.00 75.06 92 GLU A C 1
ATOM 736 O O . GLU A 1 92 ? 4.469 -1.517 -26.406 1.00 75.06 92 GLU A O 1
ATOM 741 N N . ILE A 1 93 ? 4.020 0.284 -25.155 1.00 77.50 93 ILE A N 1
ATOM 742 C CA . ILE A 1 93 ? 2.822 -0.295 -24.550 1.00 77.50 93 ILE A CA 1
ATOM 743 C C . ILE A 1 93 ? 1.693 0.049 -25.517 1.00 77.50 93 ILE A C 1
ATOM 745 O O . ILE A 1 93 ? 1.379 1.226 -25.667 1.00 77.50 93 ILE A O 1
ATOM 749 N N . THR A 1 94 ? 1.175 -0.961 -26.215 1.00 75.62 94 THR A N 1
ATOM 750 C CA . THR A 1 94 ? 0.131 -0.821 -27.246 1.00 75.62 94 THR A CA 1
ATOM 751 C C . THR A 1 94 ? -1.287 -0.983 -26.695 1.00 75.62 94 THR A C 1
ATOM 753 O O . THR A 1 94 ? -2.257 -0.627 -27.364 1.00 75.62 94 THR A O 1
ATOM 756 N N . GLY A 1 95 ? -1.422 -1.493 -25.467 1.00 78.12 95 GLY A N 1
ATOM 757 C CA . GLY A 1 95 ? -2.690 -1.582 -24.752 1.00 78.12 95 GLY A CA 1
ATOM 758 C C . GLY A 1 95 ? -2.507 -1.787 -23.250 1.00 78.12 95 GLY A C 1
ATOM 759 O O . GLY A 1 95 ? -1.405 -2.075 -22.775 1.00 78.12 95 GLY A O 1
ATOM 760 N N . TYR A 1 96 ? -3.607 -1.660 -22.504 1.00 81.62 96 TYR A N 1
ATOM 761 C CA . TYR A 1 96 ? -3.614 -1.886 -21.060 1.00 81.62 96 TYR A CA 1
ATOM 762 C C . TYR A 1 96 ? -3.213 -3.324 -20.720 1.00 81.62 96 TYR A C 1
ATOM 764 O O . TYR A 1 96 ? -3.829 -4.287 -21.175 1.00 81.62 96 TYR A O 1
ATOM 772 N N . ARG A 1 97 ? -2.178 -3.448 -19.887 1.00 81.56 97 ARG A N 1
ATOM 773 C CA . ARG A 1 97 ? -1.734 -4.704 -19.279 1.00 81.56 97 ARG A CA 1
ATOM 774 C C . ARG A 1 97 ? -1.559 -4.459 -17.779 1.00 81.56 97 ARG A C 1
ATOM 776 O O . ARG A 1 97 ? -0.772 -3.571 -17.436 1.00 81.56 97 ARG A O 1
ATOM 783 N N . PRO A 1 98 ? -2.255 -5.197 -16.896 1.00 83.38 98 PRO A N 1
ATOM 784 C CA . PRO A 1 98 ? -2.073 -5.074 -15.454 1.00 83.38 98 PRO A CA 1
ATOM 785 C C . PRO A 1 98 ? -0.597 -5.248 -15.083 1.00 83.38 98 PRO A C 1
ATOM 787 O O . PRO A 1 98 ? -0.013 -6.303 -15.307 1.00 83.38 98 PRO A O 1
ATOM 790 N N . PHE A 1 99 ? 0.034 -4.205 -14.543 1.00 81.19 99 PHE A N 1
ATOM 791 C CA . PHE A 1 99 ? 1.476 -4.231 -14.249 1.00 81.19 99 PHE A CA 1
ATOM 792 C C . PHE A 1 99 ? 1.825 -5.093 -13.023 1.00 81.19 99 PHE A C 1
ATOM 794 O O . PHE A 1 99 ? 2.997 -5.348 -12.753 1.00 81.19 99 PHE A O 1
ATOM 801 N N . TRP A 1 100 ? 0.809 -5.502 -12.263 1.00 81.75 100 TRP A N 1
ATOM 802 C CA . TRP A 1 100 ? 0.914 -6.340 -11.072 1.00 81.75 100 TRP A CA 1
ATOM 803 C C . TRP A 1 100 ? 0.583 -7.812 -11.328 1.00 81.75 100 TRP A C 1
ATOM 805 O O . TRP A 1 100 ? 0.820 -8.633 -10.448 1.00 81.75 100 TRP A O 1
ATOM 815 N N . GLU A 1 101 ? 0.041 -8.159 -12.499 1.00 81.75 101 GLU A N 1
ATOM 816 C CA . GLU A 1 101 ? -0.142 -9.564 -12.862 1.00 81.75 101 GLU A CA 1
ATOM 817 C C . GLU A 1 101 ? 1.215 -10.201 -13.181 1.00 81.75 101 GLU A C 1
ATOM 819 O O . GLU A 1 101 ? 2.040 -9.638 -13.907 1.00 81.75 101 GLU A O 1
ATOM 824 N N . GLU A 1 102 ? 1.436 -11.400 -12.652 1.00 65.75 102 GLU A N 1
ATOM 825 C CA . GLU A 1 102 ? 2.541 -12.262 -13.058 1.00 65.75 102 GLU A CA 1
ATOM 826 C C . GLU A 1 102 ? 2.152 -13.045 -14.314 1.00 65.75 102 GLU A C 1
ATOM 828 O O . GLU A 1 102 ? 1.144 -13.752 -14.315 1.00 65.75 102 GLU A O 1
ATOM 833 N N . LYS A 1 103 ? 2.964 -12.967 -15.375 1.00 69.06 103 LYS A N 1
ATOM 834 C CA . LYS A 1 103 ? 2.929 -13.904 -16.516 1.00 69.06 103 LYS A CA 1
ATOM 835 C C . LYS A 1 103 ? 4.338 -14.030 -17.109 1.00 69.06 103 LYS A C 1
ATOM 837 O O . LYS A 1 103 ? 4.946 -12.984 -17.284 1.00 69.06 103 LYS A O 1
ATOM 842 N N . PRO A 1 104 ? 4.853 -15.191 -17.549 1.00 58.12 104 PRO A N 1
ATOM 843 C CA . PRO A 1 104 ? 4.593 -16.595 -17.209 1.00 58.12 104 PRO A CA 1
ATOM 844 C C . PRO A 1 104 ? 5.875 -17.354 -16.749 1.00 58.12 104 PRO A C 1
ATOM 846 O O . PRO A 1 104 ? 6.966 -16.790 -16.664 1.00 58.12 104 PRO A O 1
ATOM 849 N N . LYS A 1 105 ? 5.721 -18.669 -16.493 1.00 68.25 105 LYS A N 1
ATOM 850 C CA . LYS A 1 105 ? 6.730 -19.715 -16.766 1.00 68.25 105 LYS A CA 1
ATOM 851 C C . LYS A 1 105 ? 6.529 -20.181 -18.212 1.00 68.25 105 LYS A C 1
ATOM 853 O O . LYS A 1 105 ? 5.481 -20.762 -18.474 1.00 68.25 105 LYS A O 1
ATOM 858 N N . GLU A 1 106 ? 7.501 -19.980 -19.093 1.00 61.97 106 GLU A N 1
ATOM 859 C CA . GLU A 1 106 ? 7.508 -20.501 -20.470 1.00 61.97 106 GLU A CA 1
ATOM 860 C C . GLU A 1 106 ? 8.947 -20.854 -20.878 1.00 61.97 106 GLU A C 1
ATOM 862 O O . GLU A 1 106 ? 9.883 -20.153 -20.498 1.00 61.97 106 GLU A O 1
ATOM 867 N N . ASP A 1 107 ? 9.115 -21.930 -21.654 1.00 68.00 107 ASP A N 1
ATOM 868 C CA . ASP A 1 107 ? 10.394 -22.371 -22.246 1.00 68.00 107 ASP A CA 1
ATOM 869 C C . ASP A 1 107 ? 10.880 -21.435 -23.387 1.00 68.00 107 ASP A C 1
ATOM 871 O O . ASP A 1 107 ? 11.831 -21.759 -24.100 1.00 68.00 107 ASP A O 1
ATOM 875 N N . ASP A 1 108 ? 10.232 -20.276 -23.574 1.00 81.12 108 ASP A N 1
ATOM 876 C CA . ASP A 1 108 ? 10.539 -19.281 -24.605 1.00 81.12 108 ASP A CA 1
ATOM 877 C C . ASP A 1 108 ? 11.291 -18.075 -24.014 1.00 81.12 108 ASP A C 1
ATOM 879 O O . ASP A 1 108 ? 10.734 -17.200 -23.340 1.00 81.12 108 ASP A O 1
ATOM 883 N N . MET A 1 109 ? 12.592 -18.029 -24.297 1.00 78.50 109 MET A N 1
ATOM 884 C CA . MET A 1 109 ? 13.486 -16.953 -23.872 1.00 78.50 109 MET A CA 1
ATOM 885 C C . MET A 1 109 ? 13.133 -15.597 -24.497 1.00 78.50 109 MET A C 1
ATOM 887 O O . MET A 1 109 ? 13.333 -14.570 -23.848 1.00 78.50 109 MET A O 1
ATOM 891 N N . GLU A 1 110 ? 12.618 -15.556 -25.728 1.00 79.88 110 GLU A N 1
ATOM 892 C CA . GLU A 1 110 ? 12.336 -14.296 -26.423 1.00 79.88 110 GLU A CA 1
ATOM 893 C C . GLU A 1 110 ? 11.097 -13.614 -25.830 1.00 79.88 110 GLU A C 1
ATOM 895 O O . GLU A 1 110 ? 11.136 -12.425 -25.494 1.00 79.88 110 GLU A O 1
ATOM 900 N N . ALA A 1 111 ? 10.041 -14.393 -25.579 1.00 81.12 111 ALA A N 1
ATOM 901 C CA . ALA A 1 111 ? 8.839 -13.926 -24.892 1.00 81.12 111 ALA A CA 1
ATOM 902 C C . ALA A 1 111 ? 9.142 -13.421 -23.468 1.00 81.12 111 ALA A C 1
ATOM 904 O O . ALA A 1 111 ? 8.628 -12.379 -23.043 1.00 81.12 111 ALA A O 1
ATOM 905 N N . TRP A 1 112 ? 10.024 -14.111 -22.734 1.00 83.88 112 TRP A N 1
ATOM 906 C CA . TRP A 1 112 ? 10.449 -13.682 -21.399 1.00 83.88 112 TRP A CA 1
ATOM 907 C C . TRP A 1 112 ? 11.229 -12.358 -21.422 1.00 83.88 112 TRP A C 1
ATOM 909 O O . TRP A 1 112 ? 10.997 -11.476 -20.586 1.00 83.88 112 TRP A O 1
ATOM 919 N N . VAL A 1 113 ? 12.125 -12.177 -22.397 1.00 82.75 113 VAL A N 1
ATOM 920 C CA . VAL A 1 113 ? 12.869 -10.921 -22.569 1.00 82.75 113 VAL A CA 1
ATOM 921 C C . VAL A 1 113 ? 11.928 -9.762 -22.917 1.00 82.75 113 VAL A C 1
ATOM 923 O O . VAL A 1 113 ? 12.069 -8.680 -22.336 1.00 82.75 113 VAL A O 1
ATOM 926 N N . ASP A 1 114 ? 10.955 -9.962 -23.812 1.00 82.62 114 ASP A N 1
ATOM 927 C CA . ASP A 1 114 ? 9.949 -8.937 -24.133 1.00 82.62 114 ASP A CA 1
ATOM 928 C C . ASP A 1 114 ? 9.107 -8.561 -22.903 1.00 82.62 114 ASP A C 1
ATOM 930 O O . ASP A 1 114 ? 8.929 -7.381 -22.583 1.00 82.62 114 ASP A O 1
ATOM 934 N N . TYR A 1 115 ? 8.688 -9.557 -22.122 1.00 84.38 115 TYR A N 1
ATOM 935 C CA . TYR A 1 115 ? 7.975 -9.335 -20.868 1.00 84.38 115 TYR A CA 1
ATOM 936 C C . TYR A 1 115 ? 8.762 -8.450 -19.888 1.00 84.38 115 TYR A C 1
ATOM 938 O O . TYR A 1 115 ? 8.227 -7.458 -19.378 1.00 84.38 115 TYR A O 1
ATOM 946 N N . LEU A 1 116 ? 10.048 -8.738 -19.656 1.00 86.19 116 LEU A N 1
ATOM 947 C CA . LEU A 1 116 ? 10.895 -7.914 -18.784 1.00 86.19 116 LEU A CA 1
ATOM 948 C C . LEU A 1 116 ? 11.046 -6.482 -19.294 1.00 86.19 116 LEU A C 1
ATOM 950 O O . LEU A 1 116 ? 10.969 -5.523 -18.516 1.00 86.19 116 LEU A O 1
ATOM 954 N N . ARG A 1 117 ? 11.235 -6.326 -20.606 1.00 85.88 117 ARG A N 1
ATOM 955 C CA . ARG A 1 117 ? 11.328 -5.024 -21.273 1.00 85.88 117 ARG A CA 1
ATOM 956 C C . ARG A 1 117 ? 10.062 -4.197 -21.046 1.00 85.88 117 ARG A C 1
ATOM 958 O O . ARG A 1 117 ? 10.155 -3.023 -20.670 1.00 85.88 117 ARG A O 1
ATOM 965 N N . ILE A 1 118 ? 8.890 -4.813 -21.193 1.00 85.88 118 ILE A N 1
ATOM 966 C CA . ILE A 1 118 ? 7.595 -4.176 -20.937 1.00 85.88 118 ILE A CA 1
ATOM 967 C C . ILE A 1 118 ? 7.461 -3.785 -19.466 1.00 85.88 118 ILE A C 1
ATOM 969 O O . ILE A 1 118 ? 7.150 -2.622 -19.190 1.00 85.88 118 ILE A O 1
ATOM 973 N N . ARG A 1 119 ? 7.759 -4.683 -18.514 1.00 88.06 119 ARG A N 1
ATOM 974 C CA . ARG A 1 119 ? 7.688 -4.349 -17.078 1.00 88.06 119 ARG A CA 1
ATOM 975 C C . ARG A 1 119 ? 8.596 -3.173 -16.726 1.00 88.06 119 ARG A C 1
ATOM 977 O O . ARG A 1 119 ? 8.179 -2.258 -16.013 1.00 88.06 119 ARG A O 1
ATOM 984 N N . LYS A 1 120 ? 9.812 -3.123 -17.287 1.00 88.56 120 LYS A N 1
ATOM 985 C CA . LYS A 1 120 ? 10.743 -2.006 -17.071 1.00 88.56 120 LYS A CA 1
ATOM 986 C C . LYS A 1 120 ? 10.167 -0.677 -17.570 1.00 88.56 120 LYS A C 1
ATOM 988 O O . LYS A 1 120 ? 10.308 0.347 -16.895 1.00 88.56 120 LYS A O 1
ATOM 993 N N . VAL A 1 121 ? 9.509 -0.663 -18.731 1.00 89.06 121 VAL A N 1
ATOM 994 C CA . VAL A 1 121 ? 8.811 0.534 -19.233 1.00 89.06 121 VAL A CA 1
ATOM 99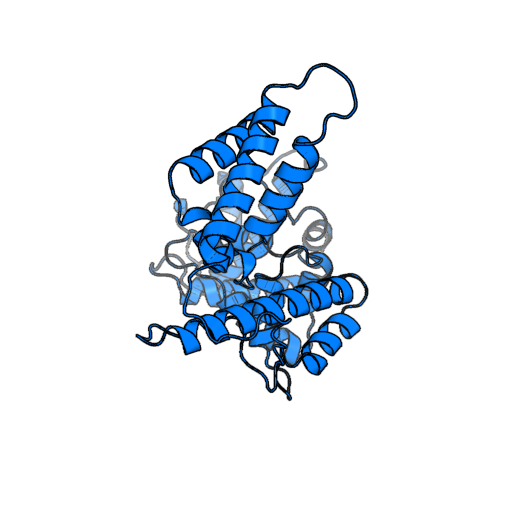5 C C . VAL A 1 121 ? 7.634 0.903 -18.338 1.00 89.06 121 VAL A C 1
ATOM 997 O O . VAL A 1 121 ? 7.520 2.072 -17.965 1.00 89.06 121 VAL A O 1
ATOM 1000 N N . GLN A 1 122 ? 6.794 -0.066 -17.967 1.00 90.19 122 GLN A N 1
ATOM 1001 C CA . GLN A 1 122 ? 5.650 0.157 -17.084 1.00 90.19 122 GLN A CA 1
ATOM 1002 C C . GLN A 1 122 ? 6.097 0.784 -15.768 1.00 90.19 122 GLN A C 1
ATOM 1004 O O . GLN A 1 122 ? 5.595 1.843 -15.400 1.00 90.19 122 GLN A O 1
ATOM 1009 N N . LYS A 1 123 ? 7.120 0.218 -15.121 1.00 91.06 123 LYS A N 1
ATOM 1010 C CA . LYS A 1 123 ? 7.715 0.765 -13.901 1.00 91.06 123 LYS A CA 1
ATOM 1011 C C . LYS A 1 123 ? 8.156 2.215 -14.070 1.00 91.06 123 LYS A C 1
ATOM 1013 O O . LYS A 1 123 ? 7.830 3.055 -13.234 1.00 91.06 123 LYS A O 1
ATOM 1018 N N . ARG A 1 124 ? 8.871 2.546 -15.152 1.00 90.56 124 ARG A N 1
ATOM 1019 C CA . ARG A 1 124 ? 9.279 3.938 -15.420 1.00 90.56 124 ARG A CA 1
ATOM 1020 C C . ARG A 1 124 ? 8.071 4.868 -15.516 1.00 90.56 124 ARG A C 1
ATOM 1022 O O . ARG A 1 124 ? 8.071 5.913 -14.870 1.00 90.56 124 ARG A O 1
ATOM 1029 N N . LYS A 1 125 ? 7.038 4.482 -16.270 1.00 92.50 125 LYS A N 1
ATOM 1030 C CA . LYS A 1 125 ? 5.806 5.272 -16.403 1.00 92.50 125 LYS A CA 1
ATOM 1031 C C . LYS A 1 125 ? 5.053 5.393 -15.065 1.00 92.50 125 LYS A C 1
ATOM 1033 O O . LYS A 1 125 ? 4.601 6.484 -14.738 1.00 92.50 125 LYS A O 1
ATOM 1038 N N . ILE A 1 126 ? 4.999 4.338 -14.249 1.00 92.69 126 ILE A N 1
ATOM 1039 C CA . ILE A 1 126 ? 4.401 4.347 -12.899 1.00 92.69 126 ILE A CA 1
ATOM 1040 C C . ILE A 1 126 ? 5.131 5.331 -11.975 1.00 92.69 126 ILE A C 1
ATOM 1042 O O . ILE A 1 126 ? 4.499 6.107 -11.263 1.00 92.69 126 ILE A O 1
ATOM 1046 N N . LEU A 1 127 ? 6.464 5.365 -12.012 1.00 92.56 127 LEU A N 1
ATOM 1047 C CA . LEU A 1 127 ? 7.241 6.321 -11.217 1.00 92.56 127 LEU A CA 1
ATOM 1048 C C . LEU A 1 127 ? 7.014 7.771 -11.674 1.00 92.56 127 LEU A C 1
ATOM 1050 O O . LEU A 1 127 ? 6.964 8.679 -10.844 1.00 92.56 127 LEU A O 1
ATOM 1054 N N . ILE A 1 128 ? 6.846 8.003 -12.980 1.00 93.94 128 ILE A N 1
ATOM 1055 C CA . ILE A 1 128 ? 6.482 9.321 -13.522 1.00 93.94 128 ILE A CA 1
ATOM 1056 C C . ILE A 1 128 ? 5.074 9.715 -13.057 1.00 93.94 128 ILE A C 1
ATOM 1058 O O . ILE A 1 128 ? 4.907 10.814 -12.524 1.00 93.94 128 ILE A O 1
ATOM 1062 N N . ALA A 1 129 ? 4.097 8.807 -13.162 1.00 95.19 129 ALA A N 1
ATOM 1063 C CA . ALA A 1 129 ? 2.755 8.992 -12.613 1.00 95.19 129 ALA A CA 1
ATOM 1064 C C . ALA A 1 129 ? 2.797 9.361 -11.128 1.00 95.19 129 ALA A C 1
ATOM 1066 O O . ALA A 1 129 ? 2.148 10.321 -10.729 1.00 95.19 129 ALA A O 1
ATOM 1067 N N . GLY A 1 130 ? 3.603 8.663 -10.323 1.00 95.19 130 GLY A N 1
ATOM 1068 C CA . GLY A 1 130 ? 3.758 8.953 -8.897 1.00 95.19 130 GLY A CA 1
ATOM 1069 C C . GLY A 1 130 ? 4.307 10.350 -8.613 1.00 95.19 130 GLY A C 1
ATOM 1070 O O . GLY A 1 130 ? 3.812 11.048 -7.730 1.00 95.19 130 GLY A O 1
ATOM 1071 N N . ASN A 1 131 ? 5.274 10.815 -9.408 1.00 94.88 131 ASN A N 1
ATOM 1072 C CA . ASN A 1 131 ? 5.778 12.185 -9.292 1.00 94.88 131 ASN A CA 1
ATOM 1073 C C . ASN A 1 131 ? 4.713 13.234 -9.639 1.00 94.88 131 ASN A C 1
ATOM 1075 O O . ASN A 1 131 ? 4.668 14.285 -8.998 1.00 94.88 131 ASN A O 1
ATOM 1079 N N . HIS A 1 132 ? 3.871 12.969 -10.643 1.00 96.38 132 HIS A N 1
ATOM 1080 C CA . HIS A 1 132 ? 2.736 13.833 -10.963 1.00 96.38 132 HIS A CA 1
ATOM 1081 C C . HIS A 1 132 ? 1.686 13.797 -9.854 1.00 96.38 132 HIS A C 1
ATOM 1083 O O . HIS A 1 132 ? 1.316 14.860 -9.373 1.00 96.38 132 HIS A O 1
ATOM 1089 N N . PHE A 1 133 ? 1.302 12.606 -9.392 1.00 96.88 133 PHE A N 1
ATOM 1090 C CA . PHE A 1 133 ? 0.319 12.375 -8.334 1.00 96.88 133 PHE A CA 1
ATOM 1091 C C . PHE A 1 133 ? 0.658 13.131 -7.046 1.00 96.88 133 PHE A C 1
ATOM 1093 O O . PHE A 1 133 ? -0.195 13.801 -6.476 1.00 96.88 133 PHE A O 1
ATOM 1100 N N . ASN A 1 134 ? 1.927 13.105 -6.628 1.00 95.50 134 ASN A N 1
ATOM 1101 C CA . ASN A 1 134 ? 2.383 13.826 -5.436 1.00 95.50 134 ASN A CA 1
ATOM 1102 C C . ASN A 1 134 ? 2.265 15.353 -5.553 1.00 95.50 134 ASN A C 1
ATOM 1104 O O . ASN A 1 134 ? 2.229 16.044 -4.540 1.00 95.50 134 ASN A O 1
ATOM 1108 N N . ARG A 1 135 ? 2.277 15.898 -6.775 1.00 94.88 135 ARG A N 1
ATOM 1109 C CA . ARG A 1 135 ? 2.108 17.339 -7.025 1.00 94.88 135 ARG A CA 1
ATOM 1110 C C . ARG A 1 135 ? 0.644 17.703 -7.242 1.00 94.88 135 ARG A C 1
ATOM 1112 O O . ARG A 1 135 ? 0.213 18.771 -6.826 1.00 94.88 135 ARG A O 1
ATOM 1119 N N . ASP A 1 136 ? -0.069 16.844 -7.957 1.00 96.12 136 ASP A N 1
ATOM 1120 C CA . ASP A 1 136 ? -1.450 16.998 -8.386 1.00 96.12 136 ASP A CA 1
ATOM 1121 C C . ASP A 1 136 ? -2.025 15.599 -8.649 1.00 96.12 136 ASP A C 1
ATOM 1123 O O . ASP A 1 136 ? -1.673 14.929 -9.628 1.00 96.12 136 ASP A O 1
ATOM 1127 N N . GLU A 1 137 ? -2.906 15.166 -7.749 1.00 95.19 137 GLU A N 1
ATOM 1128 C CA . GLU A 1 137 ? -3.554 13.855 -7.774 1.00 95.19 137 GLU A CA 1
ATOM 1129 C C . GLU A 1 137 ? -4.170 13.554 -9.149 1.00 95.19 137 GLU A C 1
ATOM 1131 O O . GLU A 1 137 ? -3.893 12.512 -9.747 1.00 95.19 137 GLU A O 1
ATOM 1136 N N . LYS A 1 138 ? -4.929 14.506 -9.707 1.00 94.44 138 LYS A N 1
ATOM 1137 C CA . LYS A 1 138 ? -5.662 14.328 -10.967 1.00 94.44 138 LYS A CA 1
ATOM 1138 C C . LYS A 1 138 ? -4.714 14.136 -12.139 1.00 94.44 138 LYS A C 1
ATOM 1140 O O . LYS A 1 138 ? -4.934 13.236 -12.944 1.00 94.44 138 LYS A O 1
ATOM 1145 N N . LYS A 1 139 ? -3.634 14.920 -12.209 1.00 95.94 139 LYS A N 1
ATOM 1146 C CA . LYS A 1 139 ? -2.622 14.780 -13.272 1.00 95.94 139 LYS A CA 1
ATOM 1147 C C . LYS A 1 139 ? -1.879 13.453 -13.190 1.00 95.94 139 LYS A C 1
ATOM 1149 O O . LYS A 1 139 ? -1.552 12.875 -14.223 1.00 95.94 139 LYS A O 1
ATOM 1154 N N . GLY A 1 140 ? -1.608 12.963 -11.980 1.00 95.44 140 GLY A N 1
ATOM 1155 C CA . GLY A 1 140 ? -1.022 11.637 -11.787 1.00 95.44 140 GLY A CA 1
ATOM 1156 C C . GLY A 1 140 ? -1.920 10.529 -12.332 1.00 95.44 140 GLY A C 1
ATOM 1157 O O . GLY A 1 140 ? -1.470 9.692 -13.114 1.00 95.44 140 GLY A O 1
ATOM 1158 N N . LEU A 1 141 ? -3.204 10.570 -11.971 1.00 94.69 141 LEU A N 1
ATOM 1159 C CA . LEU A 1 141 ? -4.199 9.592 -12.414 1.00 94.69 141 LEU A CA 1
ATOM 1160 C C . LEU A 1 141 ? -4.500 9.693 -13.918 1.00 94.69 141 LEU A C 1
ATOM 1162 O O . LEU A 1 141 ? -4.692 8.676 -14.580 1.00 94.69 141 LEU A O 1
ATOM 1166 N N . GLU A 1 142 ? -4.498 10.898 -14.483 1.00 93.75 142 GLU A N 1
ATOM 1167 C CA . GLU A 1 142 ? -4.630 11.126 -15.925 1.00 93.75 142 GLU A CA 1
ATOM 1168 C C . GLU A 1 142 ? -3.431 10.563 -16.697 1.00 93.75 142 GLU A C 1
ATOM 1170 O O . GLU A 1 142 ? -3.608 9.865 -17.697 1.00 93.75 142 GLU A O 1
ATOM 1175 N N . TYR A 1 143 ? -2.209 10.772 -16.195 1.00 94.81 143 TYR A N 1
ATOM 1176 C CA . TYR A 1 143 ? -1.008 10.212 -16.811 1.00 94.81 143 TYR A CA 1
ATOM 1177 C C . TYR A 1 143 ? -1.040 8.679 -16.846 1.00 94.81 143 TYR A C 1
ATOM 1179 O O . TYR A 1 143 ? -0.602 8.087 -17.833 1.00 94.81 143 TYR A O 1
ATOM 1187 N N . LEU A 1 144 ? -1.580 8.024 -15.810 1.00 92.38 144 LEU A N 1
ATOM 1188 C CA . LEU A 1 144 ? -1.755 6.566 -15.787 1.00 92.38 144 LEU A CA 1
ATOM 1189 C C . LEU A 1 144 ? -2.671 6.075 -16.921 1.00 92.38 144 LEU A C 1
ATOM 1191 O O . LEU A 1 144 ? -2.361 5.056 -17.543 1.00 92.38 144 LEU A O 1
ATOM 1195 N N . LYS A 1 145 ? -3.745 6.817 -17.228 1.00 91.31 145 LYS A N 1
ATOM 1196 C CA . LYS A 1 145 ? -4.676 6.507 -18.329 1.00 91.31 145 LYS A CA 1
ATOM 1197 C C . LYS A 1 145 ? -4.001 6.663 -19.691 1.00 91.31 145 LYS A C 1
ATOM 1199 O O . LYS A 1 145 ? -3.916 5.700 -20.445 1.00 91.31 145 LYS A O 1
ATOM 1204 N N . ILE A 1 146 ? -3.412 7.833 -19.961 1.00 90.81 146 ILE A N 1
ATOM 1205 C CA . ILE A 1 146 ? -2.733 8.129 -21.240 1.00 90.81 146 ILE A CA 1
ATOM 1206 C C . ILE A 1 146 ? -1.545 7.181 -21.474 1.00 90.81 146 ILE A C 1
ATOM 1208 O O . ILE A 1 146 ? -1.219 6.825 -22.603 1.00 90.81 146 ILE A O 1
ATOM 1212 N N . SER A 1 147 ? -0.905 6.726 -20.396 1.00 89.75 147 SER A N 1
ATOM 1213 C CA . SER A 1 147 ? 0.198 5.764 -20.445 1.00 89.75 147 SER A CA 1
ATOM 1214 C C . SER A 1 147 ? -0.229 4.310 -20.653 1.00 89.75 147 SER A C 1
ATOM 1216 O O . SER A 1 147 ? 0.661 3.455 -20.718 1.00 89.75 147 SER A O 1
ATOM 1218 N N . GLN A 1 148 ? -1.538 4.038 -20.731 1.00 89.38 148 GLN A N 1
ATOM 1219 C CA . GLN A 1 148 ? -2.143 2.705 -20.803 1.00 89.38 148 GLN A CA 1
ATOM 1220 C C . GLN A 1 148 ? -1.736 1.790 -19.638 1.00 89.38 148 GLN A C 1
ATOM 1222 O O . GLN A 1 148 ? -1.633 0.573 -19.774 1.00 89.38 148 GLN A O 1
ATOM 1227 N N . LEU A 1 149 ? -1.489 2.375 -18.466 1.00 87.31 149 LEU A N 1
ATOM 1228 C CA . LEU A 1 149 ? -1.238 1.617 -17.239 1.00 87.31 149 LEU A CA 1
ATOM 1229 C C . LEU A 1 149 ? -2.535 1.233 -16.532 1.00 87.31 149 LEU A C 1
ATOM 1231 O O . LEU A 1 149 ? -2.507 0.403 -15.627 1.00 87.31 149 LEU A O 1
ATOM 1235 N N . ILE A 1 150 ? -3.653 1.840 -16.938 1.00 88.81 150 ILE A N 1
ATOM 1236 C CA . ILE A 1 150 ? -4.991 1.581 -16.417 1.00 88.81 150 ILE A CA 1
ATOM 1237 C C . ILE A 1 150 ? -5.973 1.509 -17.585 1.00 88.81 150 ILE A C 1
ATOM 1239 O O . ILE A 1 150 ? -5.793 2.202 -18.584 1.00 88.81 150 ILE A O 1
ATOM 1243 N N . SER A 1 151 ? -6.983 0.648 -17.460 1.00 86.88 151 SER A N 1
ATOM 1244 C CA . SER A 1 151 ? -8.054 0.482 -18.439 1.00 86.88 151 SER A CA 1
ATOM 1245 C C . SER A 1 151 ? -8.934 1.726 -18.582 1.00 86.88 151 SER A C 1
ATOM 1247 O O . SER A 1 151 ? -8.992 2.581 -17.694 1.00 86.88 151 SER A O 1
ATOM 1249 N N . GLU A 1 152 ? -9.692 1.771 -19.677 1.00 85.00 152 GLU A N 1
ATOM 1250 C CA . GLU A 1 152 ? -10.831 2.671 -19.851 1.00 85.00 152 GLU A CA 1
ATOM 1251 C C . GLU A 1 152 ? -12.114 1.829 -20.008 1.00 85.00 152 GLU A C 1
ATOM 1253 O O . GLU A 1 152 ? -12.201 1.053 -20.962 1.00 85.00 152 GLU A O 1
ATOM 1258 N N . PRO A 1 153 ? -13.095 1.927 -19.083 1.00 88.56 153 PRO A N 1
ATOM 1259 C CA . PRO A 1 153 ? -13.113 2.770 -17.882 1.00 88.56 153 PRO A CA 1
ATOM 1260 C C . PRO A 1 153 ? -12.073 2.349 -16.816 1.00 88.56 153 PRO A C 1
ATOM 1262 O O . PRO A 1 153 ? -11.593 1.210 -16.844 1.00 88.56 153 PRO A O 1
ATOM 1265 N N . PRO A 1 154 ? -11.707 3.252 -15.879 1.00 88.94 154 PRO A N 1
ATOM 1266 C CA . PRO A 1 154 ? -10.687 2.976 -14.868 1.00 88.94 154 PRO A CA 1
ATOM 1267 C C . PRO A 1 154 ? -11.031 1.770 -13.992 1.00 88.94 154 PRO A C 1
ATOM 1269 O O . PRO A 1 154 ? -12.115 1.708 -13.421 1.00 88.94 154 PRO A O 1
ATOM 1272 N N . ASN A 1 155 ? -10.092 0.834 -13.862 1.00 91.56 155 ASN A N 1
ATOM 1273 C CA . ASN A 1 155 ? -10.196 -0.302 -12.947 1.00 91.56 155 ASN A CA 1
ATOM 1274 C C . ASN A 1 155 ? -9.788 0.131 -11.517 1.00 91.56 155 ASN A C 1
ATOM 1276 O O . ASN A 1 155 ? -8.643 0.570 -11.347 1.00 91.56 155 ASN A O 1
ATOM 1280 N N . PRO A 1 156 ? -10.655 -0.014 -10.491 1.00 95.44 156 PRO A N 1
ATOM 1281 C CA . PRO A 1 156 ? -10.315 0.319 -9.106 1.00 95.44 156 PRO A CA 1
ATOM 1282 C C . PRO A 1 156 ? -9.088 -0.438 -8.576 1.00 95.44 156 PRO A C 1
ATOM 1284 O O . PRO A 1 156 ? -8.240 0.143 -7.896 1.00 95.44 156 PRO A O 1
ATOM 1287 N N . GLN A 1 157 ? -8.931 -1.706 -8.967 1.00 94.00 157 GLN A N 1
ATOM 1288 C CA . GLN A 1 157 ? -7.793 -2.535 -8.576 1.00 94.00 157 GLN A CA 1
ATOM 1289 C C . GLN A 1 157 ? -6.468 -1.937 -9.068 1.00 94.00 157 GLN A C 1
ATOM 1291 O O . GLN A 1 157 ? -5.466 -1.935 -8.358 1.00 94.00 157 GLN A O 1
ATOM 1296 N N . ALA A 1 158 ? -6.463 -1.312 -10.246 1.00 92.94 158 ALA A N 1
ATOM 1297 C CA . ALA A 1 158 ? -5.269 -0.655 -10.767 1.00 92.94 158 ALA A CA 1
ATOM 1298 C C . ALA A 1 158 ? -4.784 0.499 -9.886 1.00 92.94 158 ALA A C 1
ATOM 1300 O O . ALA A 1 158 ? -3.580 0.686 -9.699 1.00 92.94 158 ALA A O 1
ATOM 1301 N N . TYR A 1 159 ? -5.729 1.259 -9.332 1.00 95.69 159 TYR A N 1
ATOM 1302 C CA . TYR A 1 159 ? -5.444 2.385 -8.448 1.00 95.69 159 TYR A CA 1
ATOM 1303 C C . TYR A 1 159 ? -4.941 1.858 -7.100 1.00 95.69 159 TYR A C 1
ATOM 1305 O O . TYR A 1 159 ? -3.944 2.355 -6.581 1.00 95.69 159 TYR A O 1
ATOM 1313 N N . ALA A 1 160 ? -5.561 0.792 -6.586 1.00 96.06 160 ALA A N 1
ATOM 1314 C CA . ALA A 1 160 ? -5.129 0.104 -5.375 1.00 96.06 160 ALA A CA 1
ATOM 1315 C C . ALA A 1 160 ? -3.668 -0.371 -5.456 1.00 96.06 160 ALA A C 1
ATOM 1317 O O . ALA A 1 160 ? -2.856 -0.023 -4.596 1.00 96.06 160 ALA A O 1
ATOM 1318 N N . TYR A 1 161 ? -3.295 -1.089 -6.520 1.00 94.00 161 TYR A N 1
ATOM 1319 C CA . TYR A 1 161 ? -1.914 -1.542 -6.722 1.00 94.00 161 TYR A CA 1
ATOM 1320 C C . TYR A 1 161 ? -0.942 -0.376 -6.926 1.00 94.00 161 TYR A C 1
ATOM 1322 O O . TYR A 1 161 ? 0.171 -0.398 -6.390 1.00 94.00 161 TYR A O 1
ATOM 1330 N N . PHE A 1 162 ? -1.362 0.670 -7.645 1.00 94.69 162 PHE A N 1
ATOM 1331 C CA . PHE A 1 162 ? -0.570 1.888 -7.784 1.00 94.69 162 PHE A CA 1
ATOM 1332 C C . PHE A 1 162 ? -0.273 2.509 -6.412 1.00 94.69 162 PHE A C 1
ATOM 1334 O O . PHE A 1 162 ? 0.893 2.768 -6.114 1.00 94.69 162 PHE A O 1
ATOM 1341 N N . PHE A 1 163 ? -1.273 2.667 -5.543 1.00 96.12 163 PHE A N 1
ATOM 1342 C CA . PHE A 1 163 ? -1.080 3.211 -4.195 1.00 96.12 163 PHE A CA 1
ATOM 1343 C C . PHE A 1 163 ? -0.252 2.299 -3.289 1.00 96.12 163 PHE A C 1
ATOM 1345 O O . PHE A 1 163 ? 0.557 2.790 -2.500 1.00 96.12 163 PHE A O 1
ATOM 1352 N N . ARG A 1 164 ? -0.435 0.978 -3.391 1.00 93.06 164 ARG A N 1
ATOM 1353 C CA . ARG A 1 164 ? 0.190 0.011 -2.483 1.00 93.06 164 ARG A CA 1
ATOM 1354 C C . ARG A 1 164 ? 1.680 -0.174 -2.736 1.00 93.06 164 ARG A C 1
ATOM 1356 O O . ARG A 1 164 ? 2.443 -0.314 -1.775 1.00 93.06 164 ARG A O 1
ATOM 1363 N N . TYR A 1 165 ? 2.073 -0.204 -4.007 1.00 90.75 165 TYR A N 1
ATOM 1364 C CA . TYR A 1 165 ? 3.395 -0.674 -4.417 1.00 90.75 165 TYR A CA 1
ATOM 1365 C C . TYR A 1 165 ? 4.263 0.398 -5.074 1.00 90.75 165 TYR A C 1
ATOM 1367 O O . TYR A 1 165 ? 5.477 0.218 -5.160 1.00 90.75 165 TYR A O 1
ATOM 1375 N N . THR A 1 166 ? 3.700 1.540 -5.482 1.00 91.31 166 THR A N 1
ATOM 1376 C CA . THR A 1 166 ? 4.521 2.622 -6.040 1.00 91.31 166 THR A CA 1
ATOM 1377 C C . THR A 1 166 ? 5.299 3.318 -4.920 1.00 91.31 166 THR A C 1
ATOM 1379 O O . THR A 1 166 ? 4.709 3.913 -4.012 1.00 91.31 166 THR A O 1
ATOM 1382 N N . PRO A 1 167 ? 6.641 3.296 -4.948 1.00 88.06 167 PRO A N 1
ATOM 1383 C CA . PRO A 1 167 ? 7.431 3.886 -3.883 1.00 88.06 167 PRO A CA 1
ATOM 1384 C C . PRO A 1 167 ? 7.337 5.416 -3.905 1.00 88.06 167 PRO A C 1
ATOM 1386 O O . PRO A 1 167 ? 7.286 6.039 -4.961 1.00 88.06 167 PRO A O 1
ATOM 1389 N N . LYS A 1 168 ? 7.449 6.026 -2.718 1.00 89.56 168 LYS A N 1
ATOM 1390 C CA . LYS A 1 168 ? 7.519 7.488 -2.515 1.00 89.56 168 LYS A CA 1
ATOM 1391 C C . LYS A 1 168 ? 6.248 8.259 -2.893 1.00 89.56 168 LYS A C 1
ATOM 1393 O O . LYS A 1 168 ? 6.321 9.482 -3.008 1.00 89.56 168 LYS A O 1
ATOM 1398 N N . LEU A 1 169 ? 5.106 7.594 -3.043 1.00 94.00 169 LEU A N 1
ATOM 1399 C CA . LEU A 1 169 ? 3.831 8.302 -3.081 1.00 94.00 169 LEU A CA 1
ATOM 1400 C C . LEU A 1 169 ? 3.574 9.032 -1.756 1.00 94.00 169 LEU A C 1
ATOM 1402 O O . LEU A 1 169 ? 3.961 8.560 -0.680 1.00 94.00 169 LEU A O 1
ATOM 1406 N N . ASP A 1 170 ? 2.937 10.197 -1.838 1.00 94.31 170 ASP A N 1
ATOM 1407 C CA . ASP A 1 170 ? 2.538 10.965 -0.669 1.00 94.31 170 ASP A CA 1
ATOM 1408 C C . ASP A 1 170 ? 1.417 10.228 0.069 1.00 94.31 170 ASP A C 1
ATOM 1410 O O . ASP A 1 170 ? 0.270 10.140 -0.373 1.00 94.31 170 ASP A O 1
ATOM 1414 N N . LYS A 1 171 ? 1.776 9.710 1.242 1.00 94.31 171 LYS A N 1
ATOM 1415 C CA . LYS A 1 171 ? 0.890 8.955 2.127 1.00 94.31 171 LYS A CA 1
ATOM 1416 C C . LYS A 1 171 ? -0.345 9.747 2.571 1.00 94.31 171 LYS A C 1
ATOM 1418 O O . LYS A 1 171 ? -1.355 9.133 2.900 1.00 94.31 171 LYS A O 1
ATOM 1423 N N . THR A 1 172 ? -0.269 11.075 2.609 1.00 93.38 172 THR A N 1
ATOM 1424 C CA . THR A 1 172 ? -1.390 11.962 2.956 1.00 93.38 172 THR A CA 1
ATOM 1425 C C . THR A 1 172 ? -2.398 12.030 1.820 1.00 93.38 172 THR A C 1
ATOM 1427 O O . THR A 1 172 ? -3.596 11.925 2.064 1.00 93.38 172 THR A O 1
ATOM 1430 N N . VAL A 1 173 ? -1.915 12.150 0.580 1.00 95.62 173 VAL A N 1
ATOM 1431 C CA . VAL A 1 173 ? -2.773 12.152 -0.613 1.00 95.62 173 VAL A CA 1
ATOM 1432 C C . VAL A 1 173 ? -3.478 10.802 -0.747 1.00 95.62 173 VAL A C 1
ATOM 1434 O O . VAL A 1 173 ? -4.694 10.775 -0.898 1.00 95.62 173 VAL A O 1
ATOM 1437 N N . ILE A 1 174 ? -2.754 9.689 -0.558 1.00 97.31 174 ILE A N 1
ATOM 1438 C CA . ILE A 1 174 ? -3.346 8.338 -0.551 1.00 97.31 174 ILE A CA 1
ATOM 1439 C C . ILE A 1 174 ? -4.456 8.229 0.501 1.00 97.31 174 ILE A C 1
ATOM 1441 O O . ILE A 1 174 ? -5.564 7.812 0.183 1.00 97.31 174 ILE A O 1
ATOM 1445 N N . GLY A 1 175 ? -4.181 8.613 1.751 1.00 95.25 175 GLY A N 1
ATOM 1446 C CA . GLY A 1 175 ? -5.172 8.506 2.822 1.00 95.25 175 GLY A CA 1
ATOM 1447 C C . GLY A 1 175 ? -6.429 9.333 2.558 1.00 95.25 175 GLY A C 1
ATOM 1448 O O . GLY A 1 175 ? -7.539 8.852 2.776 1.00 95.25 175 GLY A O 1
ATOM 1449 N N . ASN A 1 176 ? -6.265 10.558 2.049 1.00 95.25 176 ASN A N 1
ATOM 1450 C CA . ASN A 1 176 ? -7.388 11.418 1.681 1.00 95.25 176 ASN A CA 1
ATOM 1451 C C . ASN A 1 176 ? -8.238 10.816 0.561 1.00 95.25 176 ASN A C 1
ATOM 1453 O O . ASN A 1 176 ? -9.460 10.855 0.676 1.00 95.25 176 ASN A O 1
ATOM 1457 N N . TYR A 1 177 ? -7.595 10.248 -0.463 1.00 97.50 177 TYR A N 1
ATOM 1458 C CA . TYR A 1 177 ? -8.263 9.584 -1.579 1.00 97.50 177 TYR A CA 1
ATOM 1459 C C . TYR A 1 177 ? -9.059 8.360 -1.111 1.00 97.50 177 TYR A C 1
ATOM 1461 O O . TYR A 1 177 ? -10.242 8.235 -1.398 1.00 97.50 177 TYR A O 1
ATOM 1469 N N . LEU A 1 178 ? -8.428 7.482 -0.325 1.00 97.88 178 LEU A N 1
ATOM 1470 C CA . LEU A 1 178 ? -9.048 6.249 0.168 1.00 97.88 178 LEU A CA 1
ATOM 1471 C C . LEU A 1 178 ? -10.209 6.496 1.146 1.00 97.88 178 LEU A C 1
ATOM 1473 O O . LEU A 1 178 ? -11.093 5.657 1.265 1.00 97.88 178 LEU A O 1
ATOM 1477 N N . GLY A 1 179 ? -10.211 7.618 1.871 1.00 96.19 179 GLY A N 1
ATOM 1478 C CA . GLY A 1 179 ? -11.285 7.963 2.811 1.00 96.19 179 GLY A CA 1
ATOM 1479 C C . GLY A 1 179 ? -12.480 8.693 2.186 1.00 96.19 179 GLY A C 1
ATOM 1480 O O . GLY A 1 179 ? -13.487 8.932 2.866 1.00 96.19 179 GLY A O 1
ATOM 1481 N N . ASP A 1 180 ? -12.364 9.107 0.928 1.00 96.81 180 ASP A N 1
ATOM 1482 C CA . ASP A 1 180 ? -13.361 9.915 0.234 1.00 96.81 180 ASP A CA 1
ATOM 1483 C C . ASP A 1 180 ? -14.686 9.140 0.016 1.00 96.81 180 ASP A C 1
ATOM 1485 O O . ASP A 1 180 ? -14.661 7.929 -0.204 1.00 96.81 180 ASP A O 1
ATOM 1489 N N . PRO A 1 181 ? -15.863 9.792 0.141 1.00 96.75 181 PRO A N 1
ATOM 1490 C CA . PRO A 1 181 ? -17.161 9.121 0.021 1.00 96.75 181 PRO A CA 1
ATOM 1491 C C . PRO A 1 181 ? -17.558 8.735 -1.409 1.00 96.75 181 PRO A C 1
ATOM 1493 O O . PRO A 1 181 ? -18.602 8.102 -1.575 1.00 96.75 181 PRO A O 1
ATOM 1496 N N . ASP A 1 182 ? -16.809 9.153 -2.432 1.00 97.69 182 ASP A N 1
ATOM 1497 C CA . ASP A 1 182 ? -17.111 8.808 -3.818 1.00 97.69 182 ASP A CA 1
ATOM 1498 C C . ASP A 1 182 ? -17.160 7.285 -4.038 1.00 97.69 182 ASP A C 1
ATOM 1500 O O . ASP A 1 182 ? -16.322 6.525 -3.550 1.00 97.69 182 ASP A O 1
ATOM 1504 N N . ALA A 1 183 ? -18.148 6.823 -4.809 1.00 97.38 183 ALA A N 1
ATOM 1505 C CA . ALA A 1 183 ? -18.400 5.397 -5.002 1.00 97.38 183 ALA A CA 1
ATOM 1506 C C . ALA A 1 183 ? -17.225 4.656 -5.661 1.00 97.38 183 ALA A C 1
ATOM 1508 O O . ALA A 1 183 ? -16.992 3.486 -5.354 1.00 97.38 183 ALA A O 1
ATOM 1509 N N . PHE A 1 184 ? -16.480 5.316 -6.552 1.00 96.94 184 PHE A N 1
ATOM 1510 C CA . PHE A 1 184 ? -15.285 4.738 -7.156 1.00 96.94 184 PHE A CA 1
ATOM 1511 C C . PHE A 1 184 ? -14.141 4.683 -6.138 1.00 96.94 184 PHE A C 1
ATOM 1513 O O . PHE A 1 184 ? -13.471 3.658 -6.034 1.00 96.94 184 PHE A O 1
ATOM 1520 N N . HIS A 1 185 ? -13.961 5.723 -5.320 1.00 97.56 185 HIS A N 1
ATOM 1521 C CA . HIS A 1 185 ? -12.953 5.730 -4.252 1.00 97.56 185 HIS A CA 1
ATOM 1522 C C . HIS A 1 185 ? -13.198 4.629 -3.210 1.00 97.56 185 HIS A C 1
ATOM 1524 O O . HIS A 1 185 ? -12.251 3.962 -2.795 1.00 97.56 185 HIS A O 1
ATOM 1530 N N . LEU A 1 186 ? -14.460 4.352 -2.867 1.00 98.00 186 LEU A N 1
ATOM 1531 C CA . LEU A 1 186 ? -14.830 3.228 -1.998 1.00 98.00 186 LEU A CA 1
ATOM 1532 C C . LEU A 1 186 ? -14.462 1.866 -2.605 1.00 98.00 186 LEU A C 1
ATOM 1534 O O . LEU A 1 186 ? -13.983 0.984 -1.893 1.00 98.00 186 LEU A O 1
ATOM 1538 N N . GLN A 1 187 ? -14.641 1.691 -3.919 1.00 98.25 187 GLN A N 1
ATOM 1539 C CA . GLN A 1 187 ? -14.186 0.480 -4.612 1.00 98.25 187 GLN A CA 1
ATOM 1540 C C . GLN A 1 187 ? -12.659 0.370 -4.580 1.00 98.25 187 GLN A C 1
ATOM 1542 O O . GLN A 1 187 ? -12.133 -0.701 -4.297 1.00 98.25 187 GLN A O 1
ATOM 1547 N N . VAL A 1 188 ? -11.942 1.478 -4.793 1.00 98.38 188 VAL A N 1
ATOM 1548 C CA . VAL A 1 188 ? -10.475 1.501 -4.692 1.00 98.38 188 VAL A CA 1
ATOM 1549 C C . VAL A 1 188 ? -10.012 1.165 -3.274 1.00 98.38 188 VAL A C 1
ATOM 1551 O O . VAL A 1 188 ? -9.056 0.413 -3.125 1.00 98.38 188 VAL A O 1
ATOM 1554 N N . LEU A 1 189 ? -10.683 1.664 -2.230 1.00 98.62 189 LEU A N 1
ATOM 1555 C CA . LEU A 1 189 ? -10.394 1.310 -0.836 1.00 98.62 189 LEU A CA 1
ATOM 1556 C C . LEU A 1 189 ? -10.583 -0.184 -0.579 1.00 98.62 189 LEU A C 1
ATOM 1558 O O . LEU A 1 189 ? -9.731 -0.799 0.067 1.00 98.62 189 LEU A O 1
ATOM 1562 N N . LYS A 1 190 ? -11.664 -0.772 -1.095 1.00 98.12 190 LYS A N 1
ATOM 1563 C CA . LYS A 1 190 ? -11.903 -2.210 -0.980 1.00 98.12 190 LYS A CA 1
ATOM 1564 C C . LYS A 1 190 ? -10.765 -3.000 -1.631 1.00 98.12 190 LYS A C 1
ATOM 1566 O O . LYS A 1 190 ? -10.097 -3.763 -0.942 1.00 98.12 190 LYS A O 1
ATOM 1571 N N . GLU A 1 191 ? -10.470 -2.731 -2.902 1.00 97.94 191 GLU A N 1
ATOM 1572 C CA . GLU A 1 191 ? -9.379 -3.386 -3.641 1.00 97.94 191 GLU A CA 1
ATOM 1573 C C . GLU A 1 191 ? -8.010 -3.162 -2.977 1.00 97.94 191 GLU A C 1
ATOM 1575 O O . GLU A 1 191 ? -7.187 -4.069 -2.894 1.00 97.94 191 GLU A O 1
ATOM 1580 N N . PHE A 1 192 ? -7.759 -1.962 -2.446 1.00 98.38 192 PHE A N 1
ATOM 1581 C CA . PHE A 1 192 ? -6.536 -1.644 -1.708 1.00 98.38 192 PHE A CA 1
ATOM 1582 C C . PHE A 1 192 ? -6.408 -2.508 -0.460 1.00 98.38 192 PHE A C 1
ATOM 1584 O O . PHE A 1 192 ? -5.329 -3.028 -0.180 1.00 98.38 192 PHE A O 1
ATOM 1591 N N . THR A 1 193 ? -7.503 -2.695 0.268 1.00 98.06 193 THR A N 1
ATOM 1592 C CA . THR A 1 193 ? -7.535 -3.529 1.471 1.00 98.06 193 THR A CA 1
ATOM 1593 C C . THR A 1 193 ? -7.373 -5.011 1.128 1.00 98.06 193 THR A C 1
ATOM 1595 O O . THR A 1 193 ? -6.695 -5.733 1.855 1.00 98.06 193 THR A O 1
ATOM 1598 N N . GLU A 1 194 ? -7.881 -5.455 -0.023 1.00 96.31 194 GLU A N 1
ATOM 1599 C CA . GLU A 1 194 ? -7.684 -6.819 -0.529 1.00 96.31 194 GLU A CA 1
ATOM 1600 C C . GLU A 1 194 ? -6.222 -7.144 -0.882 1.00 96.31 194 GLU A C 1
ATOM 1602 O O . GLU A 1 194 ? -5.848 -8.316 -0.877 1.00 96.31 194 GLU A O 1
ATOM 1607 N N . THR A 1 195 ? -5.361 -6.138 -1.098 1.00 95.19 195 THR A N 1
ATOM 1608 C CA . THR A 1 195 ? -3.910 -6.358 -1.290 1.00 95.19 195 THR A CA 1
ATOM 1609 C C . THR A 1 195 ? -3.172 -6.803 -0.020 1.00 95.19 195 THR A C 1
ATOM 1611 O O . THR A 1 195 ? -1.977 -7.106 -0.074 1.00 95.19 195 THR A O 1
ATOM 1614 N N . PHE A 1 1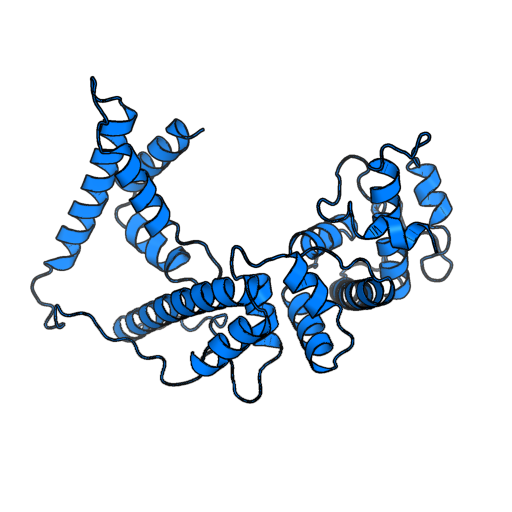96 ? -3.844 -6.813 1.135 1.00 95.75 196 PHE A N 1
ATOM 1615 C CA . PHE A 1 196 ? -3.267 -7.248 2.400 1.00 95.75 196 PHE A CA 1
ATOM 1616 C C . PHE A 1 196 ? -3.650 -8.693 2.722 1.00 95.75 196 PHE A C 1
ATOM 1618 O O . PHE A 1 196 ? -4.787 -9.130 2.522 1.00 95.75 196 PHE A O 1
ATOM 1625 N N . GLU A 1 197 ? -2.669 -9.410 3.264 1.00 94.56 197 GLU A N 1
ATOM 1626 C CA . GLU A 1 197 ? -2.821 -10.759 3.790 1.00 94.56 197 GLU A CA 1
ATOM 1627 C C . GLU A 1 197 ? -2.711 -10.699 5.313 1.00 94.56 197 GLU A C 1
ATOM 1629 O O . GLU A 1 197 ? -1.630 -10.447 5.850 1.00 94.56 197 GLU A O 1
ATOM 1634 N N . PHE A 1 198 ? -3.840 -10.873 5.996 1.00 94.25 198 PHE A N 1
ATOM 1635 C CA . PHE A 1 198 ? -3.928 -10.829 7.454 1.00 94.25 198 PHE A CA 1
ATOM 1636 C C . PHE A 1 198 ? -4.028 -12.216 8.095 1.00 94.25 198 PHE A C 1
ATOM 1638 O O . PHE A 1 198 ? -4.031 -12.304 9.327 1.00 94.25 198 PHE A O 1
ATOM 1645 N N . ALA A 1 199 ? -4.086 -13.301 7.312 1.00 92.88 199 ALA A N 1
ATOM 1646 C CA . ALA A 1 199 ? -4.179 -14.644 7.870 1.00 92.88 199 ALA A CA 1
ATOM 1647 C C . ALA A 1 199 ? -3.019 -14.931 8.838 1.00 92.88 199 ALA A C 1
ATOM 1649 O O . ALA A 1 199 ? -1.840 -14.738 8.535 1.00 92.88 199 ALA A O 1
ATOM 1650 N N . GLY A 1 200 ? -3.367 -15.394 10.041 1.00 89.31 200 GLY A N 1
ATOM 1651 C CA . GLY A 1 200 ? -2.405 -15.694 11.106 1.00 89.31 200 GLY A CA 1
ATOM 1652 C C . GLY A 1 200 ? -1.830 -14.471 11.834 1.00 89.31 200 GLY A C 1
ATOM 1653 O O . GLY A 1 200 ? -1.031 -14.648 12.755 1.00 89.31 200 GLY A O 1
ATOM 1654 N N . MET A 1 201 ? -2.227 -13.245 11.479 1.00 91.12 201 MET A N 1
ATOM 1655 C CA . MET A 1 201 ? -1.821 -12.035 12.195 1.00 91.12 201 MET A CA 1
ATOM 1656 C C . MET A 1 201 ? -2.752 -11.747 13.377 1.00 91.12 201 MET A C 1
ATOM 1658 O O . MET A 1 201 ? -3.966 -11.921 13.302 1.00 91.12 201 MET A O 1
ATOM 1662 N N . VAL A 1 202 ? -2.191 -11.227 14.471 1.00 90.38 202 VAL A N 1
ATOM 1663 C CA . VAL A 1 202 ? -2.996 -10.603 15.533 1.00 90.38 202 VAL A CA 1
ATOM 1664 C C . VAL A 1 202 ? -3.452 -9.209 15.095 1.00 90.38 202 VAL A C 1
ATOM 1666 O O . VAL A 1 202 ? -2.732 -8.522 14.363 1.00 90.38 202 VAL A O 1
ATOM 1669 N N . LEU A 1 203 ? -4.616 -8.768 15.584 1.00 91.75 203 LEU A N 1
ATOM 1670 C CA . LEU A 1 203 ? -5.265 -7.527 15.141 1.00 91.75 203 LEU A CA 1
ATOM 1671 C C . LEU A 1 203 ? -4.345 -6.300 15.198 1.00 91.75 203 LEU A C 1
ATOM 1673 O O . LEU A 1 203 ? -4.256 -5.556 14.227 1.00 91.75 203 LEU A O 1
ATOM 1677 N N . ASP A 1 204 ? -3.625 -6.105 16.307 1.00 88.88 204 ASP A N 1
ATOM 1678 C CA . ASP A 1 204 ? -2.699 -4.974 16.470 1.00 88.88 204 ASP A CA 1
ATOM 1679 C C . ASP A 1 204 ? -1.617 -4.951 15.379 1.00 88.88 204 ASP A C 1
ATOM 1681 O O . ASP A 1 204 ? -1.322 -3.898 14.817 1.00 88.88 204 ASP A O 1
ATOM 1685 N N . THR A 1 205 ? -1.059 -6.112 15.024 1.00 89.75 205 THR A N 1
ATOM 1686 C CA . THR A 1 205 ? -0.032 -6.198 13.977 1.00 89.75 205 THR A CA 1
ATOM 1687 C C . THR A 1 205 ? -0.637 -5.948 12.599 1.00 89.75 205 THR A C 1
ATOM 1689 O O . THR A 1 205 ? -0.084 -5.159 11.837 1.00 89.75 205 THR A O 1
ATOM 1692 N N . ALA A 1 206 ? -1.792 -6.547 12.297 1.00 93.12 206 ALA A N 1
ATOM 1693 C CA . ALA A 1 206 ? -2.497 -6.326 11.035 1.00 93.12 206 ALA A CA 1
ATOM 1694 C C . ALA A 1 206 ? -2.845 -4.841 10.833 1.00 93.12 206 ALA A C 1
ATOM 1696 O O . ALA A 1 206 ? -2.546 -4.265 9.785 1.00 93.12 206 ALA A O 1
ATOM 1697 N N . LEU A 1 207 ? -3.383 -4.193 11.872 1.00 92.56 207 LEU A N 1
ATOM 1698 C CA . LEU A 1 207 ? -3.743 -2.778 11.846 1.00 92.56 207 LEU A CA 1
ATOM 1699 C C . LEU A 1 207 ? -2.509 -1.887 11.652 1.00 92.56 207 LEU A C 1
ATOM 1701 O O . LEU A 1 207 ? -2.544 -0.946 10.859 1.00 92.56 207 LEU A O 1
ATOM 1705 N N . ARG A 1 208 ? -1.392 -2.193 12.325 1.00 89.50 208 ARG A N 1
ATOM 1706 C CA . ARG A 1 208 ? -0.112 -1.490 12.123 1.00 89.50 208 ARG A CA 1
ATOM 1707 C C . ARG A 1 208 ? 0.371 -1.604 10.688 1.00 89.50 208 ARG A C 1
ATOM 1709 O O . ARG A 1 208 ? 0.684 -0.582 10.084 1.00 89.50 208 ARG A O 1
ATOM 1716 N N . THR A 1 209 ? 0.402 -2.819 10.149 1.00 92.00 209 THR A N 1
ATOM 1717 C CA . THR A 1 209 ? 0.831 -3.082 8.774 1.00 92.00 209 THR A CA 1
ATOM 1718 C C . THR A 1 209 ? -0.044 -2.345 7.766 1.00 92.00 209 THR A C 1
ATOM 1720 O O . THR A 1 209 ? 0.480 -1.764 6.818 1.00 92.00 209 THR A O 1
ATOM 1723 N N . PHE A 1 210 ? -1.359 -2.315 7.985 1.00 94.88 210 PHE A N 1
ATOM 1724 C CA . PHE A 1 210 ? -2.297 -1.595 7.131 1.00 94.88 210 PHE A CA 1
ATOM 1725 C C . PHE A 1 210 ? -2.054 -0.082 7.170 1.00 94.88 210 PHE A C 1
ATOM 1727 O O . PHE A 1 210 ? -1.754 0.541 6.147 1.00 94.88 210 PHE A O 1
ATOM 1734 N N . LEU A 1 211 ? -2.089 0.506 8.367 1.00 92.25 211 LEU A N 1
ATOM 1735 C CA . LEU A 1 211 ? -1.982 1.951 8.551 1.00 92.25 211 LEU A CA 1
ATOM 1736 C C . LEU A 1 211 ? -0.581 2.496 8.261 1.00 92.25 211 LEU A C 1
ATOM 1738 O O . LEU A 1 211 ? -0.445 3.676 7.965 1.00 92.25 211 LEU A O 1
ATOM 1742 N N . GLU A 1 212 ? 0.475 1.681 8.292 1.00 90.38 212 GLU A N 1
ATOM 1743 C CA . GLU A 1 212 ? 1.818 2.125 7.909 1.00 90.38 212 GLU A CA 1
ATOM 1744 C C . GLU A 1 212 ? 1.891 2.577 6.440 1.00 90.38 212 GLU A C 1
ATOM 1746 O O . GLU A 1 212 ? 2.736 3.408 6.084 1.00 90.38 212 GLU A O 1
ATOM 1751 N N . THR A 1 213 ? 1.007 2.077 5.576 1.00 92.81 213 THR A N 1
ATOM 1752 C CA . THR A 1 213 ? 1.071 2.329 4.131 1.00 92.81 213 THR A CA 1
ATOM 1753 C C . THR A 1 213 ? 0.616 3.734 3.723 1.00 92.81 213 THR A C 1
ATOM 1755 O O . THR A 1 213 ? 1.130 4.261 2.737 1.00 92.81 213 THR A O 1
ATOM 1758 N N . PHE A 1 214 ? -0.220 4.404 4.523 1.00 93.81 214 PHE A N 1
ATOM 1759 C CA . PHE A 1 214 ? -0.707 5.767 4.269 1.00 93.81 214 PHE A CA 1
ATOM 1760 C C . PHE A 1 214 ? -0.780 6.612 5.561 1.00 93.81 214 PHE A C 1
ATOM 1762 O O . PHE A 1 214 ? -0.334 6.203 6.631 1.00 93.81 214 PHE A O 1
ATOM 1769 N N . ARG A 1 215 ? -1.239 7.865 5.474 1.00 90.31 215 ARG A N 1
ATOM 1770 C CA . ARG A 1 215 ? -1.550 8.703 6.645 1.00 90.31 215 ARG A CA 1
ATOM 1771 C C . ARG A 1 215 ? -3.063 8.739 6.798 1.00 90.31 215 ARG A C 1
ATOM 1773 O O . ARG A 1 215 ? -3.744 9.112 5.852 1.00 90.31 215 ARG A O 1
ATOM 1780 N N . LEU A 1 216 ? -3.580 8.361 7.967 1.00 89.25 216 LEU A N 1
ATOM 1781 C CA . LEU A 1 216 ? -5.017 8.460 8.221 1.00 89.25 216 LEU A CA 1
ATOM 1782 C C . LEU A 1 216 ? -5.500 9.912 8.049 1.00 89.25 216 LEU A C 1
ATOM 1784 O O . LEU A 1 216 ? -4.816 10.822 8.531 1.00 89.25 216 LEU A O 1
ATOM 1788 N N . PRO A 1 217 ? -6.655 10.134 7.398 1.00 91.12 217 PRO A N 1
ATOM 1789 C CA . PRO A 1 217 ? -7.313 11.438 7.364 1.00 91.12 217 PRO A CA 1
ATOM 1790 C C . PRO A 1 217 ? -7.704 11.916 8.763 1.00 91.12 217 PRO A C 1
ATOM 1792 O O . PRO A 1 217 ? -7.798 11.112 9.686 1.00 91.12 217 PRO A O 1
ATOM 1795 N N . GLY A 1 218 ? -7.943 13.218 8.926 1.00 85.38 218 GLY A N 1
ATOM 1796 C CA . GLY A 1 218 ? -8.345 13.800 10.214 1.00 85.38 218 GLY A CA 1
ATOM 1797 C C . GLY A 1 218 ? -9.858 13.819 10.449 1.00 85.38 218 GLY A C 1
ATOM 1798 O O . GLY A 1 218 ? -10.298 14.067 11.570 1.00 85.38 218 GLY A O 1
ATOM 1799 N N . GLU A 1 219 ? -10.656 13.603 9.403 1.00 87.94 219 GLU A N 1
ATOM 1800 C CA . GLU A 1 219 ? -12.115 13.620 9.447 1.00 87.94 219 GLU A CA 1
ATOM 1801 C C . GLU A 1 219 ? -12.669 12.266 9.915 1.00 87.94 219 GLU A C 1
ATOM 1803 O O . GLU A 1 219 ? -12.399 11.227 9.307 1.00 87.94 219 GLU A O 1
ATOM 1808 N N . SER A 1 220 ? -13.500 12.276 10.962 1.00 87.44 220 SER A N 1
ATOM 1809 C CA . SER A 1 220 ? -14.031 11.064 11.610 1.00 87.44 220 SER A CA 1
ATOM 1810 C C . SER A 1 220 ? -14.728 10.107 10.636 1.00 87.44 220 SER A C 1
ATOM 1812 O O . SER A 1 220 ? -14.460 8.908 10.659 1.00 87.44 220 SER A O 1
ATOM 1814 N N . GLN A 1 221 ? -15.538 10.636 9.715 1.00 91.94 221 GLN A N 1
ATOM 1815 C CA . GLN A 1 221 ? -16.239 9.844 8.695 1.00 91.94 221 GLN A CA 1
ATOM 1816 C C . GLN A 1 221 ? -15.292 9.131 7.717 1.00 91.94 221 GLN A C 1
ATOM 1818 O O . GLN A 1 221 ? -15.591 8.030 7.263 1.00 91.94 221 GLN A O 1
ATOM 1823 N N . LYS A 1 222 ? -14.149 9.743 7.377 1.00 94.12 222 LYS A N 1
ATOM 1824 C CA . LYS A 1 222 ? -13.152 9.118 6.495 1.00 94.12 222 LYS A CA 1
ATOM 1825 C C . LYS A 1 222 ? -12.429 7.984 7.216 1.00 94.12 222 LYS A C 1
ATOM 1827 O O . LYS A 1 222 ? -12.234 6.916 6.645 1.00 94.12 222 LYS A O 1
ATOM 1832 N N . ILE A 1 223 ? -12.066 8.211 8.481 1.00 92.12 223 ILE A N 1
ATOM 1833 C CA . ILE A 1 223 ? -11.439 7.189 9.325 1.00 92.12 223 ILE A CA 1
ATOM 1834 C C . ILE A 1 223 ? -12.379 5.993 9.485 1.00 92.12 223 ILE A C 1
ATOM 1836 O O . ILE A 1 223 ? -11.933 4.859 9.346 1.00 92.12 223 ILE A O 1
ATOM 1840 N N . GLN A 1 224 ? -13.671 6.246 9.711 1.00 93.12 224 GLN A N 1
ATOM 1841 C CA . GLN A 1 224 ? -14.681 5.199 9.829 1.00 93.12 224 GLN A CA 1
ATOM 1842 C C . GLN A 1 224 ? -14.696 4.267 8.613 1.00 93.12 224 GLN A C 1
ATOM 1844 O O . GLN A 1 224 ? -14.509 3.071 8.789 1.00 93.12 224 GLN A O 1
ATOM 1849 N N . ARG A 1 225 ? -14.804 4.798 7.387 1.00 96.69 225 ARG A N 1
ATOM 1850 C CA . ARG A 1 225 ? -14.810 3.983 6.153 1.00 96.69 225 ARG A CA 1
ATOM 1851 C C . ARG A 1 225 ? -13.560 3.118 6.004 1.00 96.69 225 ARG A C 1
ATOM 1853 O O . ARG A 1 225 ? -13.645 1.953 5.633 1.00 96.69 225 ARG A O 1
ATOM 1860 N N . ILE A 1 226 ? -12.395 3.692 6.306 1.00 96.62 226 ILE A N 1
ATOM 1861 C CA . ILE A 1 226 ? -11.109 2.989 6.228 1.00 96.62 226 ILE A CA 1
ATOM 1862 C C . ILE A 1 226 ? -11.064 1.832 7.235 1.00 96.62 226 ILE A C 1
ATOM 1864 O O . ILE A 1 226 ? -10.610 0.740 6.897 1.00 96.62 226 ILE A O 1
ATOM 1868 N N . LEU A 1 227 ? -11.531 2.061 8.465 1.00 95.62 227 LEU A N 1
ATOM 1869 C CA . LEU A 1 227 ? -11.563 1.028 9.498 1.00 95.62 227 LEU A CA 1
ATOM 1870 C C . LEU A 1 227 ? -12.646 -0.020 9.251 1.00 95.62 227 LEU A C 1
ATOM 1872 O O . LEU A 1 227 ? -12.414 -1.177 9.582 1.00 95.62 227 LEU A O 1
ATOM 1876 N N . GLU A 1 228 ? -13.780 0.342 8.653 1.00 96.56 228 GLU A N 1
ATOM 1877 C CA . GLU A 1 228 ? -14.808 -0.606 8.208 1.00 96.56 228 GLU A CA 1
ATOM 1878 C C . GLU A 1 228 ? -14.233 -1.567 7.165 1.00 96.56 228 GLU A C 1
ATOM 1880 O O . GLU A 1 228 ? -14.260 -2.775 7.382 1.00 96.56 228 GLU A O 1
ATOM 1885 N N . ALA A 1 229 ? -13.606 -1.043 6.103 1.00 97.81 229 ALA A N 1
ATOM 1886 C CA . ALA A 1 229 ? -12.976 -1.870 5.071 1.00 97.81 229 ALA A CA 1
ATOM 1887 C C . ALA A 1 229 ? -11.891 -2.796 5.650 1.00 97.81 229 ALA A C 1
ATOM 1889 O O . ALA A 1 229 ? -11.841 -3.983 5.323 1.00 97.81 229 ALA A O 1
ATOM 1890 N N . PHE A 1 230 ? -11.048 -2.273 6.548 1.00 97.56 230 PHE A N 1
ATOM 1891 C CA . PHE A 1 230 ? -10.046 -3.074 7.253 1.00 97.56 230 PHE A CA 1
ATOM 1892 C C . PHE A 1 230 ? -10.679 -4.171 8.117 1.00 97.56 230 PHE A C 1
ATOM 1894 O O . PHE A 1 230 ? -10.225 -5.312 8.080 1.00 97.56 230 PHE A O 1
ATOM 1901 N N . SER A 1 231 ? -11.712 -3.834 8.893 1.00 96.88 231 SER A N 1
ATOM 1902 C CA . SER A 1 231 ? -12.359 -4.764 9.825 1.00 96.88 231 SER A CA 1
ATOM 1903 C C . SER A 1 231 ? -13.089 -5.878 9.085 1.00 96.88 231 SER A C 1
ATOM 1905 O O . SER A 1 231 ? -12.980 -7.028 9.501 1.00 96.88 231 SER A O 1
ATOM 1907 N N . ASP A 1 232 ? -13.760 -5.551 7.974 1.00 96.12 232 ASP A N 1
ATOM 1908 C CA . ASP A 1 232 ? -14.366 -6.525 7.062 1.00 96.12 232 ASP A CA 1
ATOM 1909 C C . ASP A 1 232 ? -13.300 -7.527 6.584 1.00 96.12 232 ASP A C 1
ATOM 1911 O O . ASP A 1 232 ? -13.415 -8.728 6.823 1.00 96.12 232 ASP A O 1
ATOM 1915 N N . ARG A 1 233 ? -12.196 -7.035 6.003 1.00 96.50 233 ARG A N 1
ATOM 1916 C CA . ARG A 1 233 ? -11.131 -7.902 5.475 1.00 96.50 233 ARG A CA 1
ATOM 1917 C C . ARG A 1 233 ? -10.441 -8.735 6.556 1.00 96.50 233 ARG A C 1
ATOM 1919 O O . ARG A 1 233 ? -10.158 -9.908 6.328 1.00 96.50 233 ARG A O 1
ATOM 1926 N N . PHE A 1 234 ? -10.122 -8.138 7.705 1.00 96.50 234 PHE A N 1
ATOM 1927 C CA . PHE A 1 234 ? -9.466 -8.848 8.804 1.00 96.50 234 PHE A CA 1
ATOM 1928 C C . PHE A 1 234 ? -10.351 -9.977 9.336 1.00 96.50 234 PHE A C 1
ATOM 1930 O O . PHE A 1 234 ? -9.862 -11.086 9.545 1.00 96.50 234 PHE A O 1
ATOM 1937 N N . TYR A 1 235 ? -11.645 -9.702 9.522 1.00 95.31 235 TYR A N 1
ATOM 1938 C CA . TYR A 1 235 ? -12.612 -10.689 9.989 1.00 95.31 235 TYR A CA 1
ATOM 1939 C C . TYR A 1 235 ? -12.774 -11.842 8.986 1.00 95.31 235 TYR A C 1
ATOM 1941 O O . TYR A 1 235 ? -12.738 -13.002 9.389 1.00 95.31 235 TYR A O 1
ATOM 1949 N N . ASP A 1 236 ? -12.847 -11.545 7.685 1.00 94.56 236 ASP A N 1
ATOM 1950 C CA . ASP A 1 236 ? -12.976 -12.562 6.629 1.00 94.56 236 ASP A CA 1
ATOM 1951 C C . ASP A 1 236 ? -11.762 -13.507 6.536 1.00 94.56 236 ASP A C 1
ATOM 1953 O O . ASP A 1 236 ? -11.901 -14.666 6.144 1.00 94.56 236 ASP A O 1
ATOM 1957 N N . GLN A 1 237 ? -10.561 -13.036 6.891 1.00 93.56 237 GLN A N 1
ATOM 1958 C CA . GLN A 1 237 ? -9.325 -13.839 6.886 1.00 93.56 237 GLN A CA 1
ATOM 1959 C C . GLN A 1 237 ? -8.997 -14.473 8.245 1.00 93.56 237 GLN A C 1
ATOM 1961 O O . GLN A 1 237 ? -7.964 -15.136 8.406 1.00 93.56 237 GLN A O 1
ATOM 1966 N N . GLN A 1 238 ? -9.853 -14.270 9.242 1.00 85.62 238 GLN A N 1
ATOM 1967 C CA . GLN A 1 238 ? -9.654 -14.793 10.579 1.00 85.62 238 GLN A CA 1
ATOM 1968 C C . GLN A 1 238 ? -9.815 -16.318 10.584 1.00 85.62 238 GLN A C 1
ATOM 1970 O O . GLN A 1 238 ? -10.837 -16.863 10.185 1.00 85.62 238 GLN A O 1
ATOM 1975 N N . SER A 1 239 ? -8.808 -17.025 11.093 1.00 78.06 239 SER A N 1
ATOM 1976 C CA . SER A 1 239 ? -8.816 -18.492 11.193 1.00 78.06 239 SER A CA 1
ATOM 1977 C C . SER A 1 239 ? -9.240 -19.027 12.567 1.00 78.06 239 SER A C 1
ATOM 1979 O O . SER A 1 239 ? -9.249 -20.236 12.783 1.00 78.06 239 SER A O 1
ATOM 1981 N N . SER A 1 240 ? -9.554 -18.142 13.515 1.00 78.31 240 SER A N 1
ATOM 1982 C CA . SER A 1 240 ? -9.902 -18.473 14.905 1.00 78.31 240 SER A CA 1
ATOM 1983 C C . SER A 1 240 ? -11.239 -17.850 15.287 1.00 78.31 240 SER A C 1
ATOM 1985 O O . SER A 1 240 ? -11.565 -16.794 14.774 1.00 78.31 240 SER A O 1
ATOM 1987 N N . ASP A 1 241 ? -11.985 -18.410 16.235 1.00 83.31 241 ASP A N 1
ATOM 1988 C CA . ASP A 1 241 ? -13.283 -17.848 16.662 1.00 83.31 241 ASP A CA 1
ATOM 1989 C C . ASP A 1 241 ? -13.142 -16.748 17.740 1.00 83.31 241 ASP A C 1
ATOM 1991 O O . ASP A 1 241 ? -13.952 -16.645 18.660 1.00 83.31 241 ASP A O 1
ATOM 1995 N N . ILE A 1 242 ? -12.074 -15.939 17.682 1.00 89.75 242 ILE A N 1
ATOM 1996 C CA . ILE A 1 242 ? -11.788 -14.906 18.697 1.00 89.75 242 ILE A CA 1
ATOM 1997 C C . ILE A 1 242 ? -12.828 -13.783 18.651 1.00 89.75 242 ILE A C 1
ATOM 1999 O O . ILE A 1 242 ? -13.360 -13.391 19.689 1.00 89.75 242 ILE A O 1
ATOM 2003 N N . PHE A 1 243 ? -13.104 -13.255 17.460 1.00 92.88 243 PHE A N 1
ATOM 2004 C CA . PHE A 1 243 ? -14.106 -12.214 17.244 1.00 92.88 243 PHE A CA 1
ATOM 2005 C C . PHE A 1 243 ? -15.401 -12.841 16.735 1.00 92.88 243 PHE A C 1
ATOM 2007 O O . PHE A 1 243 ? -15.376 -13.605 15.773 1.00 92.88 243 PHE A O 1
ATOM 2014 N N . VAL A 1 244 ? -16.534 -12.497 17.351 1.00 93.19 244 VAL A N 1
ATOM 2015 C CA . VAL A 1 244 ? -17.857 -13.014 16.956 1.00 93.19 244 VAL A CA 1
ATOM 2016 C C . VAL A 1 244 ? -18.511 -12.186 15.852 1.00 93.19 244 VAL A C 1
ATOM 2018 O O . VAL A 1 244 ? -19.450 -12.650 15.214 1.00 93.19 244 VAL A O 1
ATOM 2021 N N . SER A 1 245 ? -18.031 -10.962 15.624 1.00 93.62 245 SER A N 1
ATOM 2022 C CA . SER A 1 245 ? -18.507 -10.078 14.562 1.00 93.62 245 SER A CA 1
ATOM 2023 C C . SER A 1 245 ? -17.419 -9.105 14.114 1.00 93.62 245 SER A C 1
ATOM 2025 O O . SER A 1 245 ? -16.499 -8.776 14.869 1.00 93.62 245 SER A O 1
ATOM 2027 N N . LYS A 1 246 ? -17.575 -8.577 12.900 1.00 94.12 246 LYS A N 1
ATOM 2028 C CA . LYS A 1 246 ? -16.760 -7.471 12.387 1.00 94.12 246 LYS A CA 1
ATOM 2029 C C . LYS A 1 246 ? -16.862 -6.191 13.221 1.00 94.12 246 LYS A C 1
ATOM 2031 O O . LYS A 1 246 ? -15.883 -5.462 13.345 1.00 94.12 246 LYS A O 1
ATOM 2036 N N . ASP A 1 247 ? -18.008 -5.954 13.862 1.00 93.44 247 ASP A N 1
ATOM 2037 C CA . ASP A 1 247 ? -18.202 -4.794 14.736 1.00 93.44 247 ASP A CA 1
ATOM 2038 C C . ASP A 1 247 ? -17.270 -4.868 15.952 1.00 93.44 247 ASP A C 1
ATOM 2040 O O . ASP A 1 247 ? -16.699 -3.857 16.355 1.00 93.44 247 ASP A O 1
ATOM 2044 N N . ALA A 1 248 ? -17.039 -6.068 16.500 1.00 94.56 248 ALA A N 1
ATOM 2045 C CA . ALA A 1 248 ? -16.089 -6.262 17.595 1.00 94.56 248 ALA A CA 1
ATOM 2046 C C . ALA A 1 248 ? -14.648 -5.927 17.168 1.00 94.56 248 ALA A C 1
ATOM 2048 O O . ALA A 1 248 ? -13.908 -5.296 17.927 1.00 94.56 248 ALA A O 1
ATOM 2049 N N . 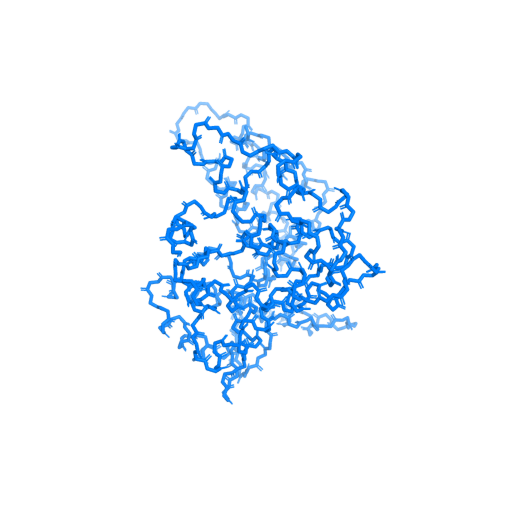VAL A 1 249 ? -14.263 -6.301 15.940 1.00 95.50 249 VAL A N 1
ATOM 2050 C CA . VAL A 1 249 ? -12.965 -5.945 15.341 1.00 95.50 249 VAL A CA 1
ATOM 2051 C C . VAL A 1 249 ? -12.846 -4.429 15.194 1.00 95.50 249 VAL A C 1
ATOM 2053 O O . VAL A 1 249 ? -11.850 -3.843 15.621 1.00 95.50 249 VAL A O 1
ATOM 2056 N N . MET A 1 250 ? -13.879 -3.785 14.651 1.00 94.12 250 MET A N 1
ATOM 2057 C CA . MET A 1 250 ? -13.917 -2.342 14.427 1.00 94.12 250 MET A CA 1
ATOM 2058 C C . MET A 1 250 ? -13.825 -1.554 15.738 1.00 94.12 250 MET A C 1
ATOM 2060 O O . MET A 1 250 ? -12.997 -0.647 15.855 1.00 94.12 250 MET A O 1
ATOM 2064 N N . ILE A 1 251 ? -14.612 -1.926 16.753 1.00 92.81 251 ILE A N 1
ATOM 2065 C CA . ILE A 1 251 ? -14.564 -1.312 18.088 1.00 92.81 251 ILE A CA 1
ATOM 2066 C C . ILE A 1 251 ? -13.165 -1.467 18.689 1.00 92.81 251 ILE A C 1
ATOM 2068 O O . ILE A 1 251 ? -12.591 -0.487 19.173 1.00 92.81 251 ILE A O 1
ATOM 2072 N N . LEU A 1 252 ? -12.572 -2.665 18.614 1.00 93.50 252 LEU A N 1
ATOM 2073 C CA . LEU A 1 252 ? -11.226 -2.873 19.139 1.00 93.50 252 LEU A CA 1
ATOM 2074 C C . LEU A 1 252 ? -10.175 -2.058 18.366 1.00 93.50 252 LEU A C 1
ATOM 2076 O O . LEU A 1 252 ? -9.256 -1.525 18.988 1.00 93.50 252 LEU A O 1
ATOM 2080 N N . CYS A 1 253 ? -10.314 -1.886 17.047 1.00 92.94 253 CYS A N 1
ATOM 2081 C CA . CYS A 1 253 ? -9.439 -1.004 16.269 1.00 92.94 253 CYS A CA 1
ATOM 2082 C C . CYS A 1 253 ? -9.481 0.433 16.795 1.00 92.94 253 CYS A C 1
ATOM 2084 O O . CYS A 1 253 ? -8.425 1.016 17.044 1.00 92.94 253 CYS A O 1
ATOM 2086 N N . TYR A 1 254 ? -10.672 0.989 17.037 1.00 90.19 254 TYR A N 1
ATOM 2087 C CA . TYR A 1 254 ? -10.803 2.311 17.658 1.00 90.19 254 TYR A CA 1
ATOM 2088 C C . TYR A 1 254 ? -10.136 2.370 19.030 1.00 90.19 254 TYR A C 1
ATOM 2090 O O . TYR A 1 254 ? -9.423 3.329 19.325 1.00 90.19 254 TYR A O 1
ATOM 2098 N N . SER A 1 255 ? -10.298 1.336 19.851 1.00 90.94 255 SER A N 1
ATOM 2099 C CA . SER A 1 255 ? -9.643 1.260 21.154 1.00 90.94 255 SER A CA 1
ATOM 2100 C C . SER A 1 255 ? -8.120 1.237 21.053 1.00 90.94 255 SER A C 1
ATOM 2102 O O . SER A 1 255 ? -7.457 1.979 21.777 1.00 90.94 255 SER A O 1
ATOM 2104 N N . ILE A 1 256 ? -7.542 0.454 20.135 1.00 89.44 256 ILE A N 1
ATOM 2105 C CA . ILE A 1 256 ? -6.089 0.421 19.879 1.00 89.44 256 ILE A CA 1
ATOM 2106 C C . ILE A 1 256 ? -5.593 1.805 19.434 1.00 89.44 256 ILE A C 1
ATOM 2108 O O . ILE A 1 256 ? -4.555 2.297 19.886 1.00 89.44 256 ILE A O 1
ATOM 2112 N N . ILE A 1 257 ? -6.364 2.465 18.574 1.00 84.62 257 ILE A N 1
ATOM 2113 C CA . ILE A 1 257 ? -6.094 3.811 18.078 1.00 84.62 257 ILE A CA 1
ATOM 2114 C C . ILE A 1 257 ? -6.110 4.843 19.218 1.00 84.62 257 ILE A C 1
ATOM 2116 O O . ILE A 1 257 ? -5.173 5.638 19.347 1.00 84.62 257 ILE A O 1
ATOM 2120 N N . MET A 1 258 ? -7.124 4.804 20.085 1.00 84.25 258 MET A N 1
ATOM 2121 C CA . MET A 1 258 ? -7.222 5.661 21.272 1.00 84.25 258 MET A CA 1
ATOM 2122 C C . MET A 1 258 ? -6.087 5.397 22.262 1.00 84.25 258 MET A C 1
ATOM 2124 O O . MET A 1 258 ? -5.484 6.347 22.764 1.00 84.25 258 MET A O 1
ATOM 2128 N N . LEU A 1 259 ? -5.739 4.128 22.492 1.00 86.69 259 LEU A N 1
ATOM 2129 C CA . LEU A 1 259 ? -4.610 3.747 23.334 1.00 86.69 259 LEU A CA 1
ATOM 2130 C C . LEU A 1 259 ? -3.306 4.353 22.814 1.00 86.69 259 LEU A C 1
ATOM 2132 O O . LEU A 1 259 ? -2.539 4.915 23.589 1.00 86.69 259 LEU A O 1
ATOM 2136 N N . ASN A 1 260 ? -3.059 4.304 21.507 1.00 82.88 260 ASN A N 1
ATOM 2137 C CA . ASN A 1 260 ? -1.861 4.900 20.926 1.00 82.88 260 ASN A CA 1
ATOM 2138 C C . ASN A 1 260 ? -1.793 6.422 21.153 1.00 82.88 260 ASN A C 1
ATOM 2140 O O . ASN A 1 260 ? -0.722 6.959 21.455 1.00 82.88 260 ASN A O 1
ATOM 2144 N N . THR A 1 261 ? -2.927 7.118 21.037 1.00 80.94 261 THR A N 1
ATOM 2145 C CA . THR A 1 261 ? -3.022 8.547 21.373 1.00 80.94 261 THR A CA 1
ATOM 2146 C C . THR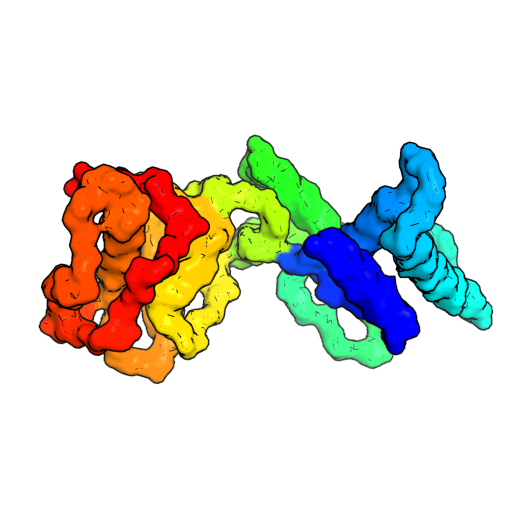 A 1 261 ? -2.719 8.787 22.849 1.00 80.94 261 THR A C 1
ATOM 2148 O O . THR A 1 261 ? -1.908 9.658 23.161 1.00 80.94 261 THR A O 1
ATOM 2151 N N . ASP A 1 262 ? -3.299 7.995 23.751 1.00 85.69 262 ASP A N 1
ATOM 2152 C CA . ASP A 1 262 ? -3.043 8.067 25.191 1.00 85.69 262 ASP A CA 1
ATOM 2153 C C . ASP A 1 262 ? -1.547 7.888 25.501 1.00 85.69 262 ASP A C 1
ATOM 2155 O O . ASP A 1 262 ? -0.917 8.794 26.058 1.00 85.69 262 ASP A O 1
ATOM 2159 N N . GLN A 1 263 ? -0.944 6.781 25.052 1.00 84.00 263 GLN A N 1
ATOM 2160 C CA . GLN A 1 263 ? 0.441 6.419 25.370 1.00 84.00 263 GLN A CA 1
ATOM 2161 C C . GLN A 1 263 ? 1.453 7.453 24.858 1.00 84.00 263 GLN A C 1
ATOM 2163 O O . GLN A 1 263 ? 2.443 7.742 25.533 1.00 84.00 263 GLN A O 1
ATOM 2168 N N . HIS A 1 264 ? 1.209 8.062 23.692 1.00 79.62 264 HIS A N 1
ATOM 2169 C CA . HIS A 1 264 ? 2.212 8.884 23.007 1.00 79.62 264 HIS A CA 1
ATOM 2170 C C . HIS A 1 264 ? 1.925 10.387 22.966 1.00 79.62 264 HIS A C 1
ATOM 2172 O O . HIS A 1 264 ? 2.801 11.138 22.531 1.00 79.62 264 HIS A O 1
ATOM 2178 N N . ASN A 1 265 ? 0.763 10.854 23.431 1.00 81.12 265 ASN A N 1
ATOM 2179 C CA . ASN A 1 265 ? 0.500 12.283 23.592 1.00 81.12 265 ASN A CA 1
ATOM 2180 C C . ASN A 1 265 ? 1.163 12.811 24.887 1.00 81.12 265 ASN A C 1
ATOM 2182 O O . ASN A 1 265 ? 0.776 12.380 25.978 1.00 81.12 265 ASN A O 1
ATOM 2186 N N . PRO A 1 266 ? 2.122 13.760 24.825 1.00 82.00 266 PRO A N 1
ATOM 2187 C CA . PRO A 1 266 ? 2.776 14.316 26.015 1.00 82.00 266 PRO A CA 1
ATOM 2188 C C . PRO A 1 266 ? 1.822 15.015 26.996 1.00 82.00 266 PRO A C 1
ATOM 2190 O O . PRO A 1 266 ? 2.154 15.162 28.168 1.00 82.00 266 PRO A O 1
ATOM 2193 N N . GLN A 1 267 ? 0.644 15.448 26.535 1.00 82.50 267 GLN A N 1
ATOM 2194 C CA . GLN A 1 267 ? -0.353 16.123 27.374 1.00 82.50 267 GLN A CA 1
ATOM 2195 C C . GLN A 1 267 ? -1.073 15.163 28.332 1.00 82.50 267 GLN A C 1
ATOM 2197 O O . GLN A 1 267 ? -1.578 15.588 29.373 1.00 82.50 267 GLN A O 1
ATOM 2202 N N . VAL A 1 268 ? -1.103 13.865 28.017 1.00 83.06 268 VAL A N 1
ATOM 2203 C CA . VAL A 1 268 ? -1.730 12.848 28.868 1.00 83.06 268 VAL A CA 1
ATOM 2204 C C . VAL A 1 268 ? -0.757 12.481 29.988 1.00 83.06 268 VAL A C 1
ATOM 2206 O O . VAL A 1 268 ? 0.223 11.772 29.758 1.00 83.06 268 VAL A O 1
ATOM 2209 N N . LYS A 1 269 ? -1.023 12.990 31.199 1.00 86.06 269 LYS A N 1
ATOM 2210 C CA . LYS A 1 269 ? -0.162 12.814 32.385 1.00 86.06 269 LYS A CA 1
ATOM 2211 C C . LYS A 1 269 ? -0.254 11.419 33.002 1.00 86.06 269 LYS A C 1
ATOM 2213 O O . LYS A 1 269 ? 0.759 10.872 33.421 1.00 86.06 269 LYS A O 1
ATOM 2218 N N . LYS A 1 270 ? -1.464 10.861 33.081 1.00 89.75 270 LYS A N 1
ATOM 2219 C CA . LYS A 1 270 ? -1.709 9.502 33.569 1.00 89.75 270 LYS A CA 1
ATOM 2220 C C . LYS A 1 270 ? -2.044 8.630 32.370 1.00 89.75 270 LYS A C 1
ATOM 2222 O O . LYS A 1 270 ? -3.096 8.826 31.774 1.00 89.75 270 LYS A O 1
ATOM 2227 N N . LYS A 1 271 ? -1.137 7.718 32.029 1.00 87.88 271 LYS A N 1
ATOM 2228 C CA . LYS A 1 271 ? -1.316 6.797 30.908 1.00 87.88 271 LYS A CA 1
ATOM 2229 C C . LYS A 1 271 ? -2.285 5.678 31.268 1.00 87.88 271 LYS A C 1
ATOM 2231 O O . LYS A 1 271 ? -2.296 5.230 32.417 1.00 87.88 271 LYS A O 1
ATOM 2236 N N . MET A 1 272 ? -3.054 5.225 30.286 1.00 88.56 272 MET A N 1
ATOM 2237 C CA . MET A 1 272 ? -3.881 4.024 30.397 1.00 88.56 272 MET A CA 1
ATOM 2238 C C . MET A 1 272 ? -2.993 2.804 30.674 1.00 88.56 272 MET A C 1
ATOM 2240 O O . MET A 1 272 ? -1.964 2.626 30.019 1.00 88.56 272 MET A O 1
ATOM 2244 N N . THR A 1 273 ? -3.367 1.975 31.646 1.00 90.31 273 THR A N 1
ATOM 2245 C CA . THR A 1 273 ? -2.700 0.688 31.901 1.00 90.31 273 THR A CA 1
ATOM 2246 C C . THR A 1 273 ? -3.335 -0.440 31.085 1.00 90.31 273 THR A C 1
ATOM 2248 O O . THR A 1 273 ? -4.418 -0.277 30.524 1.00 90.31 273 THR A O 1
ATOM 2251 N N . GLU A 1 274 ? -2.688 -1.606 31.037 1.00 89.38 274 GLU A N 1
ATOM 2252 C CA . GLU A 1 274 ? -3.260 -2.805 30.408 1.00 89.38 274 GLU A CA 1
ATOM 2253 C C . GLU A 1 274 ? -4.619 -3.182 31.015 1.00 89.38 274 GLU A C 1
ATOM 2255 O O . GLU A 1 274 ? -5.585 -3.421 30.294 1.00 89.38 274 GLU A O 1
ATOM 2260 N N . GLU A 1 275 ? -4.729 -3.147 32.343 1.00 91.00 275 GLU A N 1
ATOM 2261 C CA . GLU A 1 275 ? -5.980 -3.454 33.042 1.00 91.00 275 GLU A CA 1
ATOM 2262 C C . GLU A 1 275 ? -7.065 -2.394 32.779 1.00 91.00 275 GLU A C 1
ATOM 2264 O O . GLU A 1 275 ? -8.242 -2.740 32.652 1.00 91.00 275 GLU A O 1
ATOM 2269 N N . ASP A 1 276 ? -6.692 -1.116 32.620 1.00 91.06 276 ASP A N 1
ATOM 2270 C CA . ASP A 1 276 ? -7.634 -0.071 32.194 1.00 91.06 276 ASP A CA 1
ATOM 2271 C C . ASP A 1 276 ? -8.137 -0.330 30.765 1.00 91.06 276 ASP A C 1
ATOM 2273 O O . ASP A 1 276 ? -9.334 -0.221 30.504 1.00 91.06 276 ASP A O 1
ATOM 2277 N N . PHE A 1 277 ? -7.246 -0.722 29.847 1.00 91.31 277 PHE A N 1
ATOM 2278 C CA . PHE A 1 277 ? -7.611 -1.045 28.468 1.00 91.31 277 PHE A CA 1
ATOM 2279 C C . PHE A 1 277 ? -8.570 -2.238 28.399 1.00 91.31 277 PHE A C 1
ATOM 2281 O O . PHE A 1 277 ? -9.601 -2.155 27.730 1.00 91.31 277 PHE A O 1
ATOM 2288 N N . ILE A 1 278 ? -8.280 -3.319 29.130 1.00 90.44 278 ILE A N 1
ATOM 2289 C CA . ILE A 1 278 ? -9.159 -4.495 29.218 1.00 90.44 278 ILE A CA 1
ATOM 2290 C C . ILE A 1 278 ? -10.521 -4.091 29.787 1.00 90.44 278 ILE A C 1
ATOM 2292 O O . ILE A 1 278 ? -11.560 -4.478 29.256 1.00 90.44 278 ILE A O 1
ATOM 2296 N N . LYS A 1 279 ? -10.539 -3.274 30.847 1.00 92.06 279 LYS A N 1
ATOM 2297 C CA . LYS A 1 279 ? -11.781 -2.789 31.458 1.00 92.06 279 LYS A CA 1
ATOM 2298 C C . LYS A 1 279 ? -12.622 -1.952 30.489 1.00 92.06 279 LYS A C 1
ATOM 2300 O O . LYS A 1 279 ? -13.840 -2.112 30.479 1.00 92.06 279 LYS A O 1
ATOM 2305 N N . ASN A 1 280 ? -11.993 -1.092 29.690 1.00 91.12 280 ASN A N 1
ATOM 2306 C CA . ASN A 1 280 ? -12.675 -0.241 28.710 1.00 91.12 280 ASN A CA 1
ATOM 2307 C C . ASN A 1 280 ? -13.266 -1.034 27.533 1.00 91.12 280 ASN A C 1
ATOM 2309 O O . ASN A 1 280 ? -14.183 -0.549 26.880 1.00 91.12 280 ASN A O 1
ATOM 2313 N N . ASN A 1 281 ? -12.768 -2.248 27.282 1.00 92.44 281 ASN A N 1
ATOM 2314 C CA . ASN A 1 281 ? -13.189 -3.121 26.184 1.00 92.44 281 ASN A CA 1
ATOM 2315 C C . ASN A 1 281 ? -13.977 -4.352 26.664 1.00 92.44 281 ASN A C 1
ATOM 2317 O O . ASN A 1 281 ? -14.006 -5.379 25.987 1.00 92.44 281 ASN A O 1
ATOM 2321 N N . ARG A 1 282 ? -14.621 -4.276 27.834 1.00 92.62 282 ARG A N 1
ATOM 2322 C CA . ARG A 1 282 ? -15.507 -5.351 28.299 1.00 92.62 282 ARG A CA 1
ATOM 2323 C C . ARG A 1 282 ? -16.753 -5.457 27.434 1.00 92.62 282 ARG A C 1
ATOM 2325 O O . ARG A 1 282 ? -17.294 -4.446 26.992 1.00 92.62 282 ARG A O 1
ATOM 2332 N N . SER A 1 283 ? -17.218 -6.683 27.231 1.00 92.62 283 SER A N 1
ATOM 2333 C CA . SER A 1 283 ? -18.455 -6.992 26.508 1.00 92.62 283 SER A CA 1
ATOM 2334 C C . SER A 1 283 ? -18.526 -6.513 25.047 1.00 92.62 283 SER A C 1
ATOM 2336 O O . SER A 1 283 ? -19.604 -6.562 24.452 1.00 92.62 283 SER A O 1
ATOM 2338 N N . ILE A 1 284 ? -17.411 -6.096 24.429 1.00 92.62 284 ILE A N 1
ATOM 2339 C CA . ILE A 1 284 ? -17.415 -5.611 23.035 1.00 92.62 284 ILE A CA 1
ATOM 2340 C C . ILE A 1 284 ? -17.576 -6.739 22.006 1.00 92.62 284 ILE A C 1
ATOM 2342 O O . ILE A 1 284 ? -17.894 -6.477 20.850 1.00 92.62 284 ILE A O 1
ATOM 2346 N N . ASN A 1 285 ? -17.384 -7.997 22.413 1.00 92.88 285 ASN A N 1
ATOM 2347 C CA . ASN A 1 285 ? -17.436 -9.161 21.533 1.00 92.88 285 ASN A CA 1
ATOM 2348 C C . ASN A 1 285 ? -18.816 -9.832 21.580 1.00 92.88 285 ASN A C 1
ATOM 2350 O O . ASN A 1 285 ? -18.975 -10.930 22.118 1.00 92.88 285 ASN A O 1
ATOM 2354 N N . GLY A 1 286 ? -19.845 -9.127 21.099 1.00 89.44 286 GLY A N 1
ATOM 2355 C CA . GLY A 1 286 ? -21.234 -9.604 21.150 1.00 89.44 286 GLY A CA 1
ATOM 2356 C C . GLY A 1 286 ? -21.749 -9.821 22.579 1.00 89.44 286 GLY A C 1
ATOM 2357 O O . GLY A 1 286 ? -22.493 -10.764 22.831 1.00 89.44 286 GLY A O 1
ATOM 2358 N N . GLY A 1 287 ? -21.310 -8.985 23.526 1.00 90.56 287 GLY A N 1
ATOM 2359 C CA . GLY A 1 287 ? -21.635 -9.098 24.950 1.00 90.56 287 GLY A CA 1
ATOM 2360 C C . GLY A 1 287 ? -20.580 -9.828 25.788 1.00 90.56 287 GLY A C 1
ATOM 2361 O O . GLY A 1 287 ? -20.588 -9.690 27.012 1.00 90.56 287 GLY A O 1
ATOM 2362 N N . ASN A 1 288 ? -19.635 -10.534 25.157 1.00 91.94 288 ASN A N 1
ATOM 2363 C CA . ASN A 1 288 ? -18.544 -11.238 25.837 1.00 91.94 288 ASN A CA 1
ATOM 2364 C C . ASN A 1 288 ? -17.250 -10.410 25.889 1.00 91.94 288 ASN A C 1
ATOM 2366 O O . ASN A 1 288 ? -17.041 -9.494 25.089 1.00 91.94 288 ASN A O 1
ATOM 2370 N N . ASP A 1 289 ? -16.363 -10.768 26.817 1.00 92.44 289 ASP A N 1
ATOM 2371 C CA . ASP A 1 289 ? -15.017 -10.198 26.911 1.00 92.44 289 ASP A CA 1
ATOM 2372 C C . ASP A 1 289 ? -14.072 -10.844 25.887 1.00 92.44 289 ASP A C 1
ATOM 2374 O O . ASP A 1 289 ? -14.164 -12.041 25.598 1.00 92.44 289 ASP A O 1
ATOM 2378 N N . LEU A 1 290 ? -13.137 -10.057 25.350 1.00 91.56 290 LEU A N 1
ATOM 2379 C CA . LEU A 1 290 ? -12.083 -10.579 24.482 1.00 91.56 290 LEU A CA 1
ATOM 2380 C C . LEU A 1 290 ? -10.955 -11.237 25.297 1.00 91.56 290 LEU A C 1
ATOM 2382 O O . LEU A 1 290 ? -10.637 -10.781 26.401 1.00 91.56 290 LEU A O 1
ATOM 2386 N N . PRO A 1 291 ? -10.285 -12.275 24.758 1.00 89.50 291 PRO A N 1
ATOM 2387 C CA . PRO A 1 291 ? -9.111 -12.867 25.392 1.00 89.50 291 PRO A CA 1
ATOM 2388 C C . PRO A 1 291 ? -7.995 -11.840 25.614 1.00 89.50 291 PRO A C 1
ATOM 2390 O O . PRO A 1 291 ? -7.742 -11.001 24.749 1.00 89.50 291 PRO A O 1
ATOM 2393 N N . ARG A 1 292 ? -7.238 -11.960 26.715 1.00 86.44 292 ARG A N 1
ATOM 2394 C CA . ARG A 1 292 ? -6.093 -11.067 27.009 1.00 86.44 292 ARG A CA 1
ATOM 2395 C C . ARG A 1 292 ? -5.035 -11.044 25.898 1.00 86.44 292 ARG A C 1
ATOM 2397 O O . ARG A 1 292 ? -4.367 -10.036 25.723 1.00 86.44 292 ARG A O 1
ATOM 2404 N N . SER A 1 293 ? -4.917 -12.112 25.107 1.00 83.00 293 SER A N 1
ATOM 2405 C CA . SER A 1 293 ? -4.016 -12.179 23.947 1.00 83.00 293 SER A CA 1
ATOM 2406 C C . SER A 1 293 ? -4.360 -11.194 22.823 1.00 83.00 293 SER A C 1
ATOM 2408 O O . SER A 1 293 ? -3.522 -10.953 21.962 1.00 83.00 293 SER A O 1
ATOM 2410 N N . THR A 1 294 ? -5.571 -10.628 22.812 1.00 82.19 294 THR A N 1
ATOM 2411 C CA . THR A 1 294 ? -5.978 -9.573 21.864 1.00 82.19 294 THR A CA 1
ATOM 2412 C C . THR A 1 294 ? -5.502 -8.181 22.280 1.00 82.19 294 THR A C 1
ATOM 2414 O O . THR A 1 294 ? -5.612 -7.235 21.501 1.00 82.19 294 THR A O 1
ATOM 2417 N N . CYS A 1 295 ? -4.968 -8.048 23.498 1.00 82.06 295 CYS A N 1
ATOM 2418 C CA . CYS A 1 295 ? -4.456 -6.789 24.009 1.00 82.06 295 CYS A CA 1
ATOM 2419 C C . CYS A 1 295 ? -3.222 -6.353 23.193 1.00 82.06 295 CYS A C 1
ATOM 2421 O O . CYS A 1 295 ? -2.295 -7.150 23.013 1.00 82.06 295 CYS A O 1
ATOM 2423 N N . PRO A 1 296 ? -3.191 -5.115 22.671 1.00 81.56 296 PRO A N 1
ATOM 2424 C CA . PRO A 1 296 ? -2.068 -4.622 21.883 1.00 81.56 296 PRO A CA 1
ATOM 2425 C C . PRO A 1 296 ? -0.809 -4.459 22.741 1.00 81.56 296 PRO A C 1
ATOM 2427 O O . PRO A 1 296 ? -0.866 -4.260 23.955 1.00 81.56 296 PRO A O 1
ATOM 2430 N N . SER A 1 297 ? 0.355 -4.460 22.093 1.00 76.94 297 SER A N 1
ATOM 2431 C CA . SER A 1 297 ? 1.608 -4.157 22.784 1.00 76.94 297 SER A CA 1
ATOM 2432 C C . SER A 1 297 ? 1.692 -2.672 23.155 1.00 76.94 297 SER A C 1
ATOM 2434 O O . SER A 1 297 ? 1.668 -1.796 22.288 1.00 76.94 297 SER A O 1
ATOM 2436 N N . PHE A 1 298 ? 1.868 -2.384 24.447 1.00 74.88 298 PHE A N 1
ATOM 2437 C CA . PHE A 1 298 ? 1.982 -1.020 24.986 1.00 74.88 298 PHE A CA 1
ATOM 2438 C C . PHE A 1 298 ? 3.318 -0.333 24.653 1.00 74.88 298 PHE A C 1
ATOM 2440 O O . PHE A 1 298 ? 3.464 0.871 24.852 1.00 74.88 298 PHE A O 1
ATOM 2447 N N . SER A 1 299 ? 4.316 -1.072 24.158 1.00 60.44 299 SER A N 1
ATOM 2448 C CA . SER A 1 299 ? 5.679 -0.557 23.970 1.00 60.44 299 SER A CA 1
ATOM 2449 C C . SER A 1 299 ? 5.926 0.112 22.616 1.00 60.44 299 SER A C 1
ATOM 2451 O O . SER A 1 299 ? 6.934 0.802 22.459 1.00 60.44 299 SER A O 1
ATOM 2453 N N . SER A 1 300 ? 5.039 -0.073 21.631 1.00 60.69 300 SER A N 1
ATOM 2454 C CA . SER A 1 300 ? 5.299 0.325 20.242 1.00 60.69 300 SER A CA 1
ATOM 2455 C C . SER A 1 300 ? 4.279 1.347 19.719 1.00 60.69 300 SER A C 1
ATOM 2457 O O . SER A 1 300 ? 3.089 1.034 19.646 1.00 60.69 300 SER A O 1
ATOM 2459 N N . PRO A 1 301 ? 4.706 2.541 19.264 1.00 61.88 301 PRO A N 1
ATOM 2460 C CA . PRO A 1 301 ? 3.802 3.519 18.663 1.00 61.88 301 PRO A CA 1
ATOM 2461 C C . PRO A 1 301 ? 3.326 3.082 17.275 1.00 61.88 301 PRO A C 1
ATOM 2463 O O . PRO A 1 301 ? 4.117 2.639 16.445 1.00 61.88 301 PRO A O 1
ATOM 2466 N N . LEU A 1 302 ? 2.047 3.294 16.974 1.00 59.06 302 LEU A N 1
ATOM 2467 C CA . LEU A 1 302 ? 1.532 3.309 15.605 1.00 59.06 302 LEU A CA 1
ATOM 2468 C C . LEU A 1 302 ? 1.963 4.626 14.933 1.00 59.06 302 LEU A C 1
ATOM 2470 O O . LEU A 1 302 ? 1.306 5.666 15.046 1.00 59.06 302 LEU A O 1
ATOM 2474 N N . GLN A 1 303 ? 3.121 4.605 14.270 1.00 51.88 303 GLN A N 1
ATOM 2475 C CA . GLN A 1 303 ? 3.706 5.748 13.553 1.00 51.88 303 GLN A CA 1
ATOM 2476 C C . GLN A 1 303 ? 3.092 5.918 12.148 1.00 51.88 303 GLN A C 1
ATOM 2478 O O . GLN A 1 303 ? 3.761 5.777 11.125 1.00 51.88 303 GLN A O 1
ATOM 2483 N N . PRO A 1 304 ? 1.792 6.234 12.074 1.00 51.88 304 PRO A N 1
ATOM 2484 C CA . PRO A 1 304 ? 1.383 7.476 11.399 1.00 51.88 304 PRO A CA 1
ATOM 2485 C C . PRO A 1 304 ? 0.488 8.404 12.219 1.00 51.88 304 PRO A C 1
ATOM 2487 O O . PRO A 1 304 ? 0.217 9.519 11.784 1.00 51.88 304 PRO A O 1
ATOM 2490 N N . MET A 1 305 ? -0.030 7.953 13.358 1.00 53.41 305 MET A N 1
ATOM 2491 C CA . MET A 1 305 ? -1.334 8.432 13.826 1.00 53.41 305 MET A CA 1
ATOM 2492 C C . MET A 1 305 ? -1.326 9.710 14.682 1.00 53.41 305 MET A C 1
ATOM 2494 O O . MET A 1 305 ? -2.361 10.108 15.210 1.00 53.41 305 MET A O 1
ATOM 2498 N N . ARG A 1 306 ? -0.178 10.384 14.834 1.00 53.38 306 ARG A N 1
ATOM 2499 C CA . ARG A 1 306 ? -0.037 11.493 15.799 1.00 53.38 306 ARG A CA 1
ATOM 2500 C C . ARG A 1 306 ? -0.906 12.722 15.501 1.00 53.38 306 ARG A C 1
ATOM 2502 O O . ARG A 1 306 ? -1.254 13.423 16.440 1.00 53.38 306 ARG A O 1
ATOM 2509 N N . SER A 1 307 ? -1.235 13.001 14.240 1.00 48.84 307 SER A N 1
ATOM 2510 C CA . SER A 1 307 ? -1.958 14.224 13.848 1.00 48.84 307 SER A CA 1
ATOM 2511 C C . SER A 1 307 ? -3.450 14.015 13.569 1.00 48.84 307 SER A C 1
ATOM 2513 O O . SER A 1 307 ? -4.233 14.922 13.821 1.00 48.84 307 SER A O 1
ATOM 2515 N N . ALA A 1 308 ? -3.860 12.837 13.095 1.00 50.38 308 ALA A N 1
ATOM 2516 C CA . ALA A 1 308 ? -5.252 12.555 12.726 1.00 50.38 308 ALA A CA 1
ATOM 2517 C C . ALA A 1 308 ? -6.181 12.333 13.935 1.00 50.38 308 ALA A C 1
ATOM 2519 O O . ALA A 1 308 ? -7.361 12.663 13.894 1.00 50.38 308 ALA A O 1
ATOM 2520 N N . LEU A 1 309 ? -5.643 11.788 15.029 1.00 53.94 309 LEU A N 1
ATOM 2521 C CA . LEU A 1 309 ? -6.451 11.259 16.132 1.00 53.94 309 LEU A CA 1
ATOM 2522 C C . LEU A 1 309 ? -6.796 12.261 17.231 1.00 53.94 309 LEU A C 1
ATOM 2524 O O . LEU A 1 309 ? -7.659 11.966 18.053 1.00 53.94 309 LEU A O 1
ATOM 2528 N N . ILE A 1 310 ? -6.167 13.440 17.246 1.00 51.88 310 ILE A N 1
ATOM 2529 C CA . ILE A 1 310 ? -6.525 14.498 18.205 1.00 51.88 310 ILE A CA 1
ATOM 2530 C C . ILE A 1 310 ? -8.004 14.885 18.032 1.00 51.88 310 ILE A C 1
ATOM 2532 O O . ILE A 1 310 ? -8.682 15.145 19.020 1.00 51.88 310 ILE A O 1
ATOM 2536 N N . ASN A 1 311 ? -8.527 14.817 16.803 1.00 44.78 311 ASN A N 1
ATOM 2537 C CA . ASN A 1 311 ? -9.912 15.175 16.499 1.00 44.78 311 ASN A CA 1
ATOM 2538 C C . ASN A 1 311 ? -10.933 14.089 16.878 1.00 44.78 311 ASN A C 1
ATOM 2540 O O . ASN A 1 311 ? -12.062 14.429 17.211 1.00 44.78 311 ASN A O 1
ATOM 2544 N N . LEU A 1 312 ? -10.558 12.802 16.860 1.00 48.88 312 LEU A N 1
ATOM 2545 C CA . LEU A 1 312 ? -11.463 11.699 17.228 1.00 48.88 312 LEU A CA 1
ATOM 2546 C C . LEU A 1 312 ? -11.709 11.594 18.737 1.00 48.88 312 LEU A C 1
ATOM 2548 O O . LEU A 1 312 ? -12.719 11.041 19.143 1.00 48.88 312 LEU A O 1
ATOM 2552 N N . VAL A 1 313 ? -10.788 12.096 19.564 1.00 44.94 313 VAL A N 1
ATOM 2553 C CA . VAL A 1 313 ? -10.892 12.040 21.036 1.00 44.94 313 VAL A CA 1
ATOM 2554 C C . VAL A 1 313 ? -11.593 13.287 21.609 1.00 44.94 313 VAL A C 1
ATOM 2556 O O . VAL A 1 313 ? -11.891 13.341 22.798 1.00 44.94 313 VAL A O 1
ATOM 2559 N N . GLN A 1 314 ? -11.848 14.308 20.782 1.00 40.59 314 GLN A N 1
ATOM 2560 C CA . GLN A 1 314 ? -12.466 15.580 21.188 1.00 40.59 314 GLN A CA 1
ATOM 2561 C C . GLN A 1 314 ? -13.939 15.736 20.761 1.00 40.59 314 GLN A C 1
ATOM 2563 O O . GLN A 1 314 ? -14.524 16.785 21.035 1.00 40.59 314 GLN A O 1
ATOM 2568 N N . GLN A 1 315 ? -14.529 14.728 20.113 1.00 35.47 315 GLN A N 1
ATOM 2569 C CA . GLN A 1 315 ? -15.959 14.647 19.776 1.00 35.47 315 GLN A CA 1
ATOM 2570 C C . GLN A 1 315 ? -16.623 13.547 20.599 1.00 35.47 315 GLN A C 1
ATOM 2572 O O . GLN A 1 315 ? -17.790 13.758 20.991 1.00 35.47 315 GLN A O 1
#

Foldseek 3Di:
DLLVVLVVLLVVLVPDLCVLVCLCQVALLQLQHHSPNVVLLVSLVVLLDDPDDDRDPSNVSSVSSVVSVVVSVVVPVPPPPDPDDPDPDDQAPPAADALPDDDDDDPDPVVSVSSSVNSNVLSVLLQVLLVLCQVPVVRSVVSCVVSNPADVVGDLLSVLCSLQRRPPRALASLQVQCLDPDPSSLSNLLSNLVVDQCAPHQLQVLLLVSCVSHAHAQDPSSNLSNLLSNLVSNVVNYPDPQAVDSQLSSVVSVLSLVLLQQLPPPVNPDHQDLVNSQVVSALSRVGHGGDSVSRHDSPDHSPPHNPRCVNVVVD

pLDDT: mean 83.94, std 13.12, range [35.47, 98.62]

Secondary structure (DSSP, 8-state):
-HHHHHHHHHHHHHH-TTHHHHHIIIIIS-TTS--HHHHHHHHHHHHHS-SSSSPPHHHHHHHHHHHHHHHHHHHHH--TT--S-SS-------S---TT------S-HHHHHHHHHHHHHHHHHHHHHHHHHHH-HHHHHHHHHHTTSS-SSPPHHHHHHHHHHSTT--HHHHHHHHT---HHHHHHHHHHHHT---TT--HHHHHHHHHTTSPPPSSHHHHHHHHHHHHHHHHHT--SSS-SSHHHHHHHHHHHHHHHHHHH-TT-SSPPPHHHHHHHTTTTBTTBPPPGGGSPPTTS--TTTTTTTTTTS--